Protein AF-A0A3P8HCA9-F1 (afdb_monomer)

Nearest PDB structures (foldseek):
  8r8q-assembly1_B  TM=6.987E-01  e=1.014E-08  Mus musculus
  6nyq-assembly1_C  TM=7.842E-01  e=6.615E-07  Mus musculus
  4c94-assembly5_E  TM=1.584E-01  e=4.156E+00  Fragaria x ananassa
  3ghn-assembly1_A  TM=1.840E-01  e=9.065E+00  Homo sapiens

Radius of gyration: 24.0 Å; Cα contacts (8 Å, |Δi|>4): 449; chains: 1; bounding box: 47×60×81 Å

Sequence (253 aa):
MVTNSNRRNPLLPALSFVPGLSLQIEVALDNLVSQFDQGRFGLQLAILSNESLFNSEDYVLHSLLTIDDEVTPGMFEIQNINLGQAVLYLNESVQPQYKPEPPAFIQIRPICYVSKYARDIKTSRDVKICKHRNITSRDQRVPLRQTVASEYFGTRMHQQFQGIPFRHVWAERFDRQPPVGIRIQNVSFGTPEDRFYKASSYLVWTFSLGFGSPPEERMSTLLIGLIGFSVIQKHIQRNSTMHALQRGSTLGM

InterPro domains:
  IPR029382 Glycosylated lysosomal membrane protein [PF15065] (4-162)
  IPR029382 Glycosylated lysosomal membrane protein [PF15065] (186-228)
  IPR029382 Glycosylated lysosomal membrane protein [PTHR31981] (4-227)

Foldseek 3Di:
DAAQDQAFDPDPVGFTHDHPFKDKDKDKQFLDDDPDQQDWDKDKDKDWDQAFDAQQKDFDKDWDQAPACVSPPPFRIKIKGQGNWIDGPVDPPPDIPDDVKRQKIKIFRQWKFLAPPDDDPVRIFGKDKDPGFHQDDPVNLVVVCVDPVCVVQPVLQVQSVVRGHDPVVCVVPDPDDHHIDITIIMMIIHDPPPCSCVVRVMMMGMMMMGGIHRDDDDHDPVVVVVVVVVVVVVVVVVVVVVVVVVVVVVVPD

Mean predicted aligned error: 9.12 Å

pLDDT: mean 84.11, std 12.49, range [40.31, 96.5]

Solvent-accessible surface area (backbone atoms only — not comparable to full-atom values): 14430 Å² total; per-residue (Å²): 90,72,47,82,49,88,44,56,44,91,54,75,74,34,56,72,46,47,50,78,41,29,41,40,49,76,51,69,50,72,68,74,85,63,99,47,97,73,55,72,61,65,48,77,42,82,46,74,35,88,41,65,48,35,69,45,42,40,63,38,73,47,78,43,80,37,87,38,30,91,68,35,63,95,50,45,53,37,39,35,38,30,37,72,37,60,31,48,77,87,38,97,78,55,74,56,80,84,59,97,55,31,68,21,28,36,42,35,49,55,48,28,25,39,44,96,87,54,79,48,71,90,33,46,35,49,32,49,66,53,91,69,58,39,73,79,48,78,78,56,48,60,64,49,61,75,34,72,64,28,69,74,47,39,68,26,45,57,48,47,74,70,59,57,47,51,65,65,64,44,64,79,73,43,99,62,86,69,29,32,17,60,34,33,40,46,36,37,53,53,61,90,88,61,49,51,49,75,75,51,38,25,37,38,38,53,38,35,36,32,53,34,60,73,81,83,83,72,67,42,68,67,56,55,48,52,53,52,52,52,53,50,52,53,51,50,54,54,52,54,53,51,54,51,54,58,56,60,66,72,74,74,124

Structure (mmCIF, N/CA/C/O backbone):
data_AF-A0A3P8HCA9-F1
#
_entry.id   AF-A0A3P8HCA9-F1
#
loop_
_atom_site.group_PDB
_atom_site.id
_atom_site.type_symbol
_atom_site.label_atom_id
_atom_site.label_alt_id
_atom_site.label_comp_id
_atom_site.label_asym_id
_atom_site.label_entity_id
_atom_site.label_seq_id
_atom_site.pdbx_PDB_ins_code
_atom_site.Cartn_x
_atom_site.Cartn_y
_atom_site.Cartn_z
_atom_site.occupancy
_atom_site.B_iso_or_equiv
_atom_site.auth_seq_id
_atom_site.auth_comp_id
_atom_site.auth_asym_id
_atom_site.auth_atom_id
_atom_site.pdbx_PDB_model_num
ATOM 1 N N . MET A 1 1 ? -12.608 5.898 -4.201 1.00 84.94 1 MET A N 1
ATOM 2 C CA . MET A 1 1 ? -13.156 7.269 -4.267 1.00 84.94 1 MET A CA 1
ATOM 3 C C . MET A 1 1 ? -12.210 8.157 -5.062 1.00 84.94 1 MET A C 1
ATOM 5 O O . MET A 1 1 ? -11.005 8.051 -4.871 1.00 84.94 1 MET A O 1
ATOM 9 N N . VAL A 1 2 ? -12.750 8.999 -5.944 1.00 85.88 2 VAL A N 1
ATOM 10 C CA . VAL A 1 2 ? -12.016 10.020 -6.715 1.00 85.88 2 VAL A CA 1
ATOM 11 C C . VAL A 1 2 ? -12.685 11.369 -6.449 1.00 85.88 2 VAL A C 1
ATOM 13 O O . VAL A 1 2 ? -13.877 11.419 -6.139 1.00 85.88 2 VAL A O 1
ATOM 16 N N . THR A 1 3 ? -11.932 12.460 -6.533 1.00 86.56 3 THR A N 1
ATOM 17 C CA . THR A 1 3 ? -12.467 13.822 -6.424 1.00 86.56 3 THR A CA 1
ATOM 18 C C . THR A 1 3 ? -11.694 14.767 -7.339 1.00 86.56 3 THR A C 1
ATOM 20 O O . THR A 1 3 ? -10.521 14.536 -7.628 1.00 86.56 3 THR A O 1
ATOM 23 N N . ASN A 1 4 ? -12.345 15.857 -7.741 1.00 85.56 4 ASN A N 1
ATOM 24 C CA . ASN A 1 4 ? -11.745 16.945 -8.522 1.00 85.56 4 ASN A CA 1
ATOM 25 C C . ASN A 1 4 ? -11.454 18.186 -7.664 1.00 85.56 4 ASN A C 1
ATOM 27 O O . ASN A 1 4 ? -11.194 19.262 -8.191 1.00 85.56 4 ASN A O 1
ATOM 31 N N . SER A 1 5 ? -11.512 18.056 -6.339 1.00 83.88 5 SER A N 1
ATOM 32 C CA . SER A 1 5 ? -11.260 19.143 -5.393 1.00 83.88 5 SER A CA 1
ATOM 33 C C . SER A 1 5 ? -10.186 18.773 -4.381 1.00 83.88 5 SER A C 1
ATOM 35 O O . SER A 1 5 ? -10.072 17.613 -3.980 1.00 83.88 5 SER A O 1
ATOM 37 N N . ASN A 1 6 ? -9.411 19.776 -3.962 1.00 82.38 6 ASN A N 1
ATOM 38 C CA . ASN A 1 6 ? -8.435 19.654 -2.883 1.00 82.38 6 ASN A CA 1
ATOM 39 C C . ASN A 1 6 ? -9.189 19.504 -1.560 1.00 82.38 6 ASN A C 1
ATOM 41 O O . ASN A 1 6 ? -9.519 20.486 -0.899 1.00 82.38 6 ASN A O 1
ATOM 45 N N . ARG A 1 7 ? -9.523 18.264 -1.211 1.00 86.31 7 ARG A N 1
ATOM 46 C CA . ARG A 1 7 ? -10.189 17.919 0.043 1.00 86.31 7 ARG A CA 1
ATOM 47 C C . ARG A 1 7 ? -9.625 16.626 0.608 1.00 86.31 7 ARG A C 1
ATOM 49 O O . ARG A 1 7 ? -8.963 15.862 -0.093 1.00 86.31 7 ARG A O 1
ATOM 56 N N . ARG A 1 8 ? -9.942 16.361 1.870 1.00 87.31 8 ARG A N 1
ATOM 57 C CA . ARG A 1 8 ? -9.710 15.064 2.507 1.00 87.31 8 ARG A CA 1
ATOM 58 C C . ARG A 1 8 ? -10.894 14.138 2.281 1.00 87.31 8 ARG A C 1
ATOM 60 O O . ARG A 1 8 ? -12.012 14.584 2.011 1.00 87.31 8 ARG A O 1
ATOM 67 N N . ASN A 1 9 ? -10.646 12.842 2.402 1.00 88.88 9 ASN A N 1
ATOM 68 C CA . ASN A 1 9 ? -11.721 11.878 2.557 1.00 88.88 9 ASN A CA 1
ATOM 69 C C . ASN A 1 9 ? -12.509 12.205 3.838 1.00 88.88 9 ASN A C 1
ATOM 71 O O . ASN A 1 9 ? -11.888 12.360 4.889 1.00 88.88 9 ASN A O 1
ATOM 75 N N . PRO A 1 10 ? -13.845 12.351 3.772 1.00 88.44 10 PRO A N 1
ATOM 76 C CA . PRO A 1 10 ? -14.652 12.591 4.967 1.00 88.44 10 PRO A CA 1
ATOM 77 C C . PRO A 1 10 ? -14.630 11.407 5.946 1.00 88.44 10 PRO A C 1
ATOM 79 O O . PRO A 1 10 ? -14.944 11.585 7.118 1.00 88.44 10 PRO A O 1
ATOM 82 N N . LEU A 1 11 ? -14.269 10.206 5.486 1.00 89.00 11 LEU A N 1
ATOM 83 C CA . LEU A 1 11 ? -14.090 9.035 6.335 1.00 89.00 11 LEU A CA 1
ATOM 84 C C . LEU A 1 11 ? -12.639 8.926 6.796 1.00 89.00 11 LEU A C 1
ATOM 86 O O . LEU A 1 11 ? -11.701 9.105 6.013 1.00 89.00 11 LEU A O 1
ATOM 90 N N . LEU A 1 12 ? -12.455 8.545 8.060 1.00 90.19 12 LEU A N 1
ATOM 91 C CA . LEU A 1 12 ? -11.141 8.183 8.571 1.00 90.19 12 LEU A CA 1
ATOM 92 C C . LEU A 1 12 ? -10.525 7.037 7.735 1.00 90.19 12 LEU A C 1
ATOM 94 O O . LEU A 1 12 ? -11.253 6.128 7.326 1.00 90.19 12 LEU A O 1
ATOM 98 N N . PRO A 1 13 ? -9.208 7.061 7.466 1.00 90.62 13 PRO A N 1
ATOM 99 C CA . PRO A 1 13 ? -8.205 7.912 8.102 1.00 90.62 13 PRO A CA 1
ATOM 100 C C . PRO A 1 13 ? -7.997 9.258 7.388 1.00 90.62 13 PRO A C 1
ATOM 102 O O . PRO A 1 13 ? -6.901 9.793 7.423 1.00 90.62 13 PRO A O 1
ATOM 105 N N . ALA A 1 14 ? -8.998 9.801 6.686 1.00 89.12 14 ALA A N 1
ATOM 106 C CA . ALA A 1 14 ? -9.008 11.167 6.152 1.00 89.12 14 ALA A CA 1
ATOM 107 C C . ALA A 1 14 ? -7.806 11.521 5.254 1.00 89.12 14 ALA A C 1
ATOM 109 O O . ALA A 1 14 ? -7.247 12.624 5.312 1.00 89.12 14 ALA A O 1
ATOM 110 N N . LEU A 1 15 ? -7.385 10.565 4.416 1.00 89.50 15 LEU A N 1
ATOM 111 C CA . LEU A 1 15 ? -6.324 10.781 3.428 1.00 89.50 15 LEU A CA 1
ATOM 112 C C . LEU A 1 15 ? -6.702 11.932 2.490 1.00 89.50 15 LEU A C 1
ATOM 114 O O . LEU A 1 15 ? -7.859 12.053 2.065 1.00 89.50 15 LEU A O 1
ATOM 118 N N . SER A 1 16 ? -5.721 12.768 2.164 1.00 89.81 16 SER A N 1
ATOM 119 C CA . SER A 1 16 ? -5.887 13.853 1.200 1.00 89.81 16 SER A CA 1
ATOM 120 C C . SER A 1 16 ? -6.023 13.304 -0.219 1.00 89.81 16 SER A C 1
ATOM 122 O O . SER A 1 16 ? -5.407 12.300 -0.583 1.00 89.81 16 SER A O 1
ATOM 124 N N . PHE A 1 17 ? -6.843 13.955 -1.038 1.00 89.56 17 PHE A N 1
ATOM 125 C CA . PHE A 1 17 ? -6.882 13.682 -2.469 1.00 89.56 17 PHE A CA 1
ATOM 126 C C . PHE A 1 17 ? -5.972 14.647 -3.227 1.00 89.56 17 PHE A C 1
ATOM 128 O O . PHE A 1 17 ? -5.977 15.846 -2.962 1.00 89.56 17 PHE A O 1
ATOM 135 N N . VAL A 1 18 ? -5.278 14.125 -4.235 1.00 91.00 18 VAL A N 1
ATOM 136 C CA . VAL A 1 18 ? -4.768 14.903 -5.367 1.00 91.00 18 VAL A CA 1
ATOM 137 C C . VAL A 1 18 ? -5.879 14.964 -6.430 1.00 91.00 18 VAL A C 1
ATOM 139 O O . VAL A 1 18 ? -6.261 13.906 -6.952 1.00 91.00 18 VAL A O 1
ATOM 142 N N . PRO A 1 19 ? -6.445 16.147 -6.731 1.00 89.62 19 PRO A N 1
ATOM 143 C CA . PRO A 1 19 ? -7.579 16.297 -7.640 1.00 89.62 19 PRO A CA 1
ATOM 144 C C . PRO A 1 19 ? -7.322 15.690 -9.013 1.00 89.62 19 PRO A C 1
ATOM 146 O O . PRO A 1 19 ? -6.319 16.002 -9.646 1.00 89.62 19 PRO A O 1
ATOM 149 N N . GLY A 1 20 ? -8.219 14.818 -9.473 1.00 89.19 20 GLY A N 1
ATOM 150 C CA . GLY A 1 20 ? -8.131 14.182 -10.793 1.00 89.19 20 GLY A CA 1
ATOM 151 C C . GLY A 1 20 ? -6.955 13.214 -10.994 1.00 89.19 20 GLY A C 1
ATOM 152 O O . GLY A 1 20 ? -6.927 12.512 -11.999 1.00 89.19 20 GLY A O 1
ATOM 153 N N . LEU A 1 21 ? -6.011 13.138 -10.050 1.00 91.75 21 LEU A N 1
ATOM 154 C CA . LEU A 1 21 ? -4.776 12.356 -10.175 1.00 91.75 21 LEU A CA 1
ATOM 155 C C . LEU A 1 21 ? -4.640 11.255 -9.125 1.00 91.75 21 LEU A C 1
ATOM 157 O O . LEU A 1 21 ? -3.731 10.438 -9.235 1.00 91.75 21 LEU A O 1
ATOM 161 N N . SER A 1 22 ? -5.517 11.218 -8.120 1.00 93.56 22 SER A N 1
ATOM 162 C CA . SER A 1 22 ? -5.507 10.186 -7.082 1.00 93.56 22 SER A CA 1
ATOM 163 C C . SER A 1 22 ? -6.824 9.425 -6.987 1.00 93.56 22 SER A C 1
ATOM 165 O O . SER A 1 22 ? -7.919 9.964 -7.170 1.00 93.56 22 SER A O 1
ATOM 167 N N . LEU A 1 23 ? -6.691 8.153 -6.642 1.00 94.25 23 LEU A N 1
ATOM 168 C CA . LEU A 1 23 ? -7.751 7.224 -6.319 1.00 94.25 23 LEU A CA 1
ATOM 169 C C . LEU A 1 23 ? -7.494 6.689 -4.912 1.00 94.25 23 LEU A C 1
ATOM 171 O O . LEU A 1 23 ? -6.440 6.133 -4.627 1.00 94.25 23 LEU A O 1
ATOM 175 N N . GLN A 1 24 ? -8.490 6.795 -4.042 1.00 95.00 24 GLN A N 1
ATOM 176 C CA . GLN A 1 24 ? -8.463 6.104 -2.755 1.00 95.00 24 GLN A CA 1
ATOM 177 C C . GLN A 1 24 ? -9.221 4.786 -2.843 1.00 95.00 24 GLN A C 1
ATOM 179 O O . GLN A 1 24 ? -10.350 4.752 -3.344 1.00 95.00 24 GLN A O 1
ATOM 184 N N . ILE A 1 25 ? -8.612 3.716 -2.347 1.00 95.81 25 ILE A N 1
ATOM 185 C CA . ILE A 1 25 ? -9.170 2.367 -2.320 1.00 95.81 25 ILE A CA 1
ATOM 186 C C . ILE A 1 25 ? -9.417 1.979 -0.869 1.00 95.81 25 ILE A C 1
ATOM 188 O O . ILE A 1 25 ? -8.535 2.126 -0.025 1.00 95.81 25 ILE A O 1
ATOM 192 N N . GLU A 1 26 ? -10.614 1.462 -0.602 1.00 95.31 26 GLU A N 1
ATOM 193 C CA . GLU A 1 26 ? -10.955 0.838 0.672 1.00 95.31 26 GLU A CA 1
ATOM 194 C C . GLU A 1 26 ? -11.069 -0.667 0.466 1.00 95.31 26 GLU A C 1
ATOM 196 O O . GLU A 1 26 ? -11.792 -1.128 -0.418 1.00 95.31 26 GLU A O 1
ATOM 201 N N . VAL A 1 27 ? -10.348 -1.429 1.281 1.00 96.19 27 VAL A N 1
ATOM 202 C CA . VAL A 1 27 ? -10.432 -2.885 1.313 1.00 96.19 27 VAL A CA 1
ATOM 203 C C . VAL A 1 27 ? -11.108 -3.278 2.613 1.00 96.19 27 VAL A C 1
ATOM 205 O O . VAL A 1 27 ? -10.573 -3.023 3.693 1.00 96.19 27 VAL A O 1
ATOM 208 N N . ALA A 1 28 ? -12.285 -3.888 2.498 1.00 95.94 28 ALA A N 1
ATOM 209 C CA . ALA A 1 28 ? -13.034 -4.409 3.628 1.00 95.94 28 ALA A CA 1
ATOM 210 C C . ALA A 1 28 ? -12.950 -5.939 3.662 1.00 95.94 28 ALA A C 1
ATOM 212 O O . ALA A 1 28 ? -13.221 -6.605 2.664 1.00 95.94 28 ALA A O 1
ATOM 213 N N . LEU A 1 29 ? -12.585 -6.488 4.817 1.00 95.44 29 LEU A N 1
ATOM 214 C CA . LEU A 1 29 ? -12.698 -7.910 5.114 1.00 95.44 29 LEU A CA 1
ATOM 215 C C . LEU A 1 29 ? -13.930 -8.096 5.990 1.00 95.44 29 LEU A C 1
ATOM 217 O O . LEU A 1 29 ? -13.921 -7.711 7.158 1.00 95.44 29 LEU A O 1
ATOM 221 N N . ASP A 1 30 ? -14.975 -8.690 5.431 1.00 95.75 30 ASP A N 1
ATOM 222 C CA . ASP A 1 30 ? -16.265 -8.853 6.093 1.00 95.75 30 ASP A CA 1
ATOM 223 C C . ASP A 1 30 ? -16.588 -10.338 6.276 1.00 95.75 30 ASP A C 1
ATOM 225 O O . ASP A 1 30 ? -16.665 -11.081 5.300 1.00 95.75 30 ASP A O 1
ATOM 229 N N . ASN A 1 31 ? -16.756 -10.759 7.530 1.00 94.50 31 ASN A N 1
ATOM 230 C CA . ASN A 1 31 ? -17.097 -12.123 7.930 1.00 94.50 31 ASN A CA 1
ATOM 231 C C . ASN A 1 31 ? -16.157 -13.204 7.369 1.00 94.50 31 ASN A C 1
ATOM 233 O O . ASN A 1 31 ? -16.589 -14.315 7.055 1.00 94.50 31 ASN A O 1
ATOM 237 N N . LEU A 1 32 ? -14.857 -12.909 7.260 1.00 92.69 32 LEU A N 1
ATOM 238 C CA . LEU A 1 32 ? -13.880 -13.938 6.921 1.00 92.69 32 LEU A CA 1
ATOM 239 C C . LEU A 1 32 ? -13.666 -14.880 8.105 1.00 92.69 32 LEU A C 1
ATOM 241 O O . LEU A 1 32 ? -13.411 -14.456 9.231 1.00 92.69 32 LEU A O 1
ATOM 245 N N . VAL A 1 33 ? -13.722 -16.181 7.838 1.00 89.56 33 VAL A N 1
ATOM 246 C CA . VAL A 1 33 ? -13.518 -17.210 8.859 1.00 89.56 33 VAL A CA 1
ATOM 247 C C . VAL A 1 33 ? -12.050 -17.619 8.888 1.00 89.56 33 VAL A C 1
ATOM 249 O O . VAL A 1 33 ? -11.437 -17.879 7.855 1.00 89.56 33 VAL A O 1
ATOM 252 N N . SER A 1 34 ? -11.487 -17.690 10.091 1.00 86.62 34 SER A N 1
ATOM 253 C CA . SER A 1 34 ? -10.155 -18.232 10.345 1.00 86.62 34 SER A CA 1
ATOM 254 C C . SER A 1 34 ? -10.279 -19.534 11.129 1.00 86.62 34 SER A C 1
ATOM 256 O O . SER A 1 34 ? -11.023 -19.603 12.102 1.00 86.62 34 SER A O 1
ATOM 258 N N . GLN A 1 35 ? -9.493 -20.541 10.749 1.00 88.69 35 GLN A N 1
ATOM 259 C CA . GLN A 1 35 ? -9.353 -21.795 11.500 1.00 88.69 35 GLN A CA 1
ATOM 260 C C . GLN A 1 35 ? -8.552 -21.641 12.808 1.00 88.69 35 GLN A C 1
ATOM 262 O O . GLN A 1 35 ? -8.497 -22.560 13.616 1.00 88.69 35 GLN A O 1
ATOM 267 N N . PHE A 1 36 ? -7.907 -20.489 13.010 1.00 85.38 36 PHE A N 1
ATOM 268 C CA . PHE A 1 36 ? -7.106 -20.188 14.195 1.00 85.38 36 PHE A CA 1
ATOM 269 C C . PHE A 1 36 ? -7.858 -19.282 15.168 1.00 85.38 36 PHE A C 1
ATOM 271 O O . PHE A 1 36 ? -8.396 -18.245 14.766 1.00 85.38 36 PHE A O 1
ATOM 278 N N . ASP A 1 37 ? -7.782 -19.605 16.460 1.00 80.44 37 ASP A N 1
ATOM 279 C CA . ASP A 1 37 ? -8.481 -18.884 17.528 1.00 80.44 37 ASP A CA 1
ATOM 280 C C . ASP A 1 37 ? -8.046 -17.433 17.729 1.00 80.44 37 ASP A C 1
ATOM 282 O O . ASP A 1 37 ? -8.839 -16.619 18.202 1.00 80.44 37 ASP A O 1
ATOM 286 N N . GLN A 1 38 ? -6.804 -17.111 17.380 1.00 82.06 38 GLN A N 1
ATOM 287 C CA . GLN A 1 38 ? -6.251 -15.753 17.351 1.00 82.06 38 GLN A CA 1
ATOM 288 C C . GLN A 1 38 ? -5.737 -15.420 15.943 1.00 82.06 38 GLN A C 1
ATOM 290 O O . GLN A 1 38 ? -4.750 -14.704 15.773 1.00 82.06 38 GLN A O 1
ATOM 295 N N . GLY A 1 39 ? -6.385 -15.996 14.924 1.00 82.31 39 GLY A N 1
ATOM 296 C CA . GLY A 1 39 ? -6.035 -15.763 13.532 1.00 82.31 39 GLY A CA 1
ATOM 297 C C . GLY A 1 39 ? -6.182 -14.297 13.149 1.00 82.31 39 GLY A C 1
ATOM 298 O O . GLY A 1 39 ? -7.120 -13.614 13.563 1.00 82.31 39 GLY A O 1
ATOM 299 N N . ARG A 1 40 ? -5.236 -13.827 12.340 1.00 86.62 40 ARG A N 1
ATOM 300 C CA . ARG A 1 40 ? -5.237 -12.491 11.748 1.00 86.62 40 ARG A CA 1
ATOM 301 C C . ARG A 1 40 ? -5.166 -12.620 10.244 1.00 86.62 40 ARG A C 1
ATOM 303 O O . ARG A 1 40 ? -4.611 -13.585 9.718 1.00 86.62 40 ARG A O 1
ATOM 310 N N . PHE A 1 41 ? -5.696 -11.612 9.575 1.00 92.12 41 PHE A N 1
ATOM 311 C CA . PHE A 1 41 ? -5.644 -11.519 8.130 1.00 92.12 41 PHE A CA 1
ATOM 312 C C . PHE A 1 41 ? -4.506 -10.599 7.696 1.00 92.12 41 PHE A C 1
ATOM 314 O O . PHE A 1 41 ? -4.080 -9.690 8.414 1.00 92.12 41 PHE A O 1
ATOM 321 N N . GLY A 1 42 ? -4.019 -10.856 6.493 1.00 93.31 42 GLY A N 1
ATOM 322 C CA . GLY A 1 42 ? -3.077 -10.005 5.794 1.00 93.31 42 GLY A CA 1
ATOM 323 C C . GLY A 1 42 ? -3.398 -10.001 4.309 1.00 93.31 42 GLY A C 1
ATOM 324 O O . GLY A 1 42 ? -4.131 -10.861 3.820 1.00 93.31 42 GLY A O 1
ATOM 325 N N . LEU A 1 43 ? -2.850 -9.023 3.602 1.00 95.31 43 LEU A N 1
ATOM 326 C CA . LEU A 1 43 ? -2.959 -8.902 2.156 1.00 95.31 43 LEU A CA 1
ATOM 327 C C . LEU A 1 43 ? -1.574 -8.965 1.530 1.00 95.31 43 LEU A C 1
ATOM 329 O O . LEU A 1 43 ? -0.607 -8.411 2.055 1.00 95.31 43 LEU A O 1
ATOM 333 N N . GLN A 1 44 ? -1.509 -9.604 0.368 1.00 95.44 44 GLN A N 1
ATOM 334 C CA . GLN A 1 44 ? -0.401 -9.446 -0.560 1.00 95.44 44 GLN A CA 1
ATOM 335 C C . GLN A 1 44 ? -0.888 -8.605 -1.732 1.00 95.44 44 GLN A C 1
ATOM 337 O O . GLN A 1 44 ? -1.823 -8.991 -2.431 1.00 95.44 44 GLN A O 1
ATOM 342 N N . LEU A 1 45 ? -0.257 -7.456 -1.942 1.00 94.75 45 LEU A N 1
ATOM 343 C CA . LEU A 1 45 ? -0.558 -6.556 -3.046 1.00 94.75 45 LEU A CA 1
ATOM 344 C C . LEU A 1 45 ? 0.576 -6.621 -4.061 1.00 94.75 45 LEU A C 1
ATOM 346 O O . LEU A 1 45 ? 1.730 -6.359 -3.725 1.00 94.75 45 LEU A O 1
ATOM 350 N N . ALA A 1 46 ? 0.257 -6.941 -5.312 1.00 94.69 46 ALA A N 1
ATOM 351 C CA . ALA A 1 46 ? 1.191 -6.734 -6.406 1.00 94.69 46 ALA A CA 1
ATOM 352 C C . ALA A 1 46 ? 1.154 -5.258 -6.808 1.00 94.69 46 ALA A C 1
ATOM 354 O O . ALA A 1 46 ? 0.139 -4.762 -7.289 1.00 94.69 46 ALA A O 1
ATOM 355 N N . ILE A 1 47 ? 2.263 -4.562 -6.589 1.00 94.31 47 ILE A N 1
ATOM 356 C CA . ILE A 1 47 ? 2.472 -3.179 -7.003 1.00 94.31 47 ILE A CA 1
ATOM 357 C C . ILE A 1 47 ? 3.192 -3.206 -8.342 1.00 94.31 47 ILE A C 1
ATOM 359 O O . ILE A 1 47 ? 4.232 -3.859 -8.471 1.00 94.31 47 ILE A O 1
ATOM 363 N N . LEU A 1 48 ? 2.638 -2.493 -9.320 1.00 92.62 48 LEU A N 1
ATOM 364 C CA . LEU A 1 48 ? 3.182 -2.397 -10.666 1.00 92.62 48 LEU A CA 1
ATOM 365 C C . LEU A 1 48 ? 3.460 -0.939 -11.023 1.00 92.62 48 LEU A C 1
ATOM 367 O O . LEU A 1 48 ? 2.699 -0.044 -10.662 1.00 92.62 48 LEU A O 1
ATOM 371 N N . SER A 1 49 ? 4.533 -0.705 -11.771 1.00 91.00 49 SER A N 1
ATOM 372 C CA . SER A 1 49 ? 4.858 0.603 -12.336 1.00 91.00 49 SER A CA 1
ATOM 373 C C . SER A 1 49 ? 5.446 0.437 -13.724 1.00 91.00 49 SER A C 1
ATOM 375 O O . SER A 1 49 ? 6.229 -0.478 -13.953 1.00 91.00 49 SER A O 1
ATOM 377 N N . ASN A 1 50 ? 5.122 1.357 -14.634 1.00 89.94 50 ASN A N 1
ATOM 378 C CA . ASN A 1 50 ? 5.723 1.385 -15.966 1.00 89.94 50 ASN A CA 1
ATOM 379 C C . ASN A 1 50 ? 7.257 1.542 -15.918 1.00 89.94 50 ASN A C 1
ATOM 381 O O . ASN A 1 50 ? 7.962 1.081 -16.819 1.00 89.94 50 ASN A O 1
ATOM 385 N N . GLU A 1 51 ? 7.771 2.166 -14.859 1.00 88.38 51 GLU A N 1
ATOM 386 C CA . GLU A 1 51 ? 9.200 2.269 -14.583 1.00 88.38 51 GLU A CA 1
ATOM 387 C C . GLU A 1 51 ? 9.788 0.903 -14.230 1.00 88.38 51 GLU A C 1
ATOM 389 O O . GLU A 1 51 ? 9.170 0.081 -13.553 1.00 88.38 51 GLU A O 1
ATOM 394 N N . SER A 1 52 ? 10.997 0.646 -14.718 1.00 89.81 52 SER A N 1
ATOM 395 C CA . SER A 1 52 ? 11.602 -0.685 -14.621 1.00 89.81 52 SER A CA 1
ATOM 396 C C . SER A 1 52 ? 12.240 -0.919 -13.261 1.00 89.81 52 SER A C 1
ATOM 398 O O . SER A 1 52 ? 12.952 -0.041 -12.772 1.00 89.81 52 SER A O 1
ATOM 400 N N . LEU A 1 53 ? 12.049 -2.116 -12.700 1.00 90.38 53 LEU A N 1
ATOM 401 C CA . LEU A 1 53 ? 12.754 -2.582 -11.503 1.00 90.38 53 LEU A CA 1
ATOM 402 C C . LEU A 1 53 ? 13.372 -3.960 -11.725 1.00 90.38 53 LEU A C 1
ATOM 404 O O . LEU A 1 53 ? 12.656 -4.910 -12.035 1.00 90.38 53 LEU A O 1
ATOM 408 N N . PHE A 1 54 ? 14.661 -4.093 -11.437 1.00 91.00 54 PHE A N 1
ATOM 409 C CA . PHE A 1 54 ? 15.400 -5.363 -11.459 1.00 91.00 54 PHE A CA 1
ATOM 410 C C . PHE A 1 54 ? 15.421 -6.017 -10.085 1.00 91.00 54 PHE A C 1
ATOM 412 O O . PHE A 1 54 ? 15.191 -5.335 -9.098 1.00 91.00 54 PHE A O 1
ATOM 419 N N . ASN A 1 55 ? 15.673 -7.322 -9.972 1.00 90.06 55 ASN A N 1
ATOM 420 C CA . ASN A 1 55 ? 15.534 -8.041 -8.695 1.00 90.06 55 ASN A CA 1
ATOM 421 C C . ASN A 1 55 ? 16.388 -7.473 -7.545 1.00 90.06 55 ASN A C 1
ATOM 423 O O . ASN A 1 55 ? 16.018 -7.646 -6.391 1.00 90.06 55 ASN A O 1
ATOM 427 N N . SER A 1 56 ? 17.495 -6.785 -7.830 1.00 88.50 56 SER A N 1
ATOM 428 C CA . SER A 1 56 ? 18.315 -6.110 -6.818 1.00 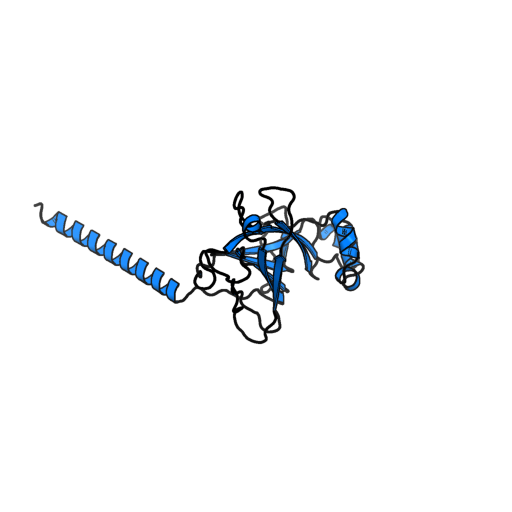88.50 56 SER A CA 1
ATOM 429 C C . SER A 1 56 ? 17.764 -4.755 -6.359 1.00 88.50 56 SER A C 1
ATOM 431 O O . SER A 1 56 ? 18.392 -4.118 -5.519 1.00 88.50 56 SER A O 1
ATOM 433 N N . GLU A 1 57 ? 16.651 -4.289 -6.918 1.00 89.75 57 GLU A N 1
ATOM 434 C CA . GLU A 1 57 ? 16.068 -2.969 -6.669 1.00 89.75 57 GLU A CA 1
ATOM 435 C C . GLU A 1 57 ? 14.732 -3.065 -5.906 1.00 89.75 57 GLU A C 1
ATOM 437 O O . GLU A 1 57 ? 14.055 -4.087 -5.934 1.00 89.75 57 GLU A O 1
ATOM 442 N N . ASP A 1 58 ? 14.282 -1.995 -5.270 1.00 90.75 58 ASP A N 1
ATOM 443 C CA . ASP A 1 58 ? 12.929 -1.867 -4.728 1.00 90.75 58 ASP A CA 1
ATOM 444 C C . ASP A 1 58 ? 12.424 -0.432 -4.914 1.00 90.75 58 ASP A C 1
ATOM 446 O O . ASP A 1 58 ? 13.213 0.470 -5.194 1.00 90.75 58 ASP A O 1
ATOM 450 N N . TYR A 1 59 ? 11.117 -0.201 -4.782 1.00 90.94 59 TYR A N 1
ATOM 451 C CA . TYR A 1 59 ? 10.592 1.167 -4.787 1.00 90.94 59 TYR A CA 1
ATOM 452 C C . TYR A 1 59 ? 11.093 1.948 -3.567 1.00 90.94 59 TYR A C 1
ATOM 454 O O . TYR A 1 59 ? 11.352 1.391 -2.501 1.00 90.94 59 TYR A O 1
ATOM 462 N N . VAL A 1 60 ? 11.180 3.266 -3.670 1.00 87.88 60 VAL A N 1
ATOM 463 C CA . VAL A 1 60 ? 11.515 4.086 -2.503 1.00 87.88 60 VAL A CA 1
ATOM 464 C C . VAL A 1 60 ? 10.329 4.111 -1.533 1.00 87.88 60 VAL A C 1
ATOM 466 O O . VAL A 1 60 ? 9.199 4.386 -1.934 1.00 87.88 60 VAL A O 1
ATOM 469 N N . LEU A 1 61 ? 10.579 3.797 -0.260 1.00 88.62 61 LEU A N 1
ATOM 470 C CA . LEU A 1 61 ? 9.620 3.951 0.835 1.00 88.62 61 LEU A CA 1
ATOM 471 C C . LEU A 1 61 ? 10.051 5.140 1.699 1.00 88.62 61 LEU A C 1
ATOM 473 O O . LEU A 1 61 ? 11.126 5.112 2.294 1.00 88.62 61 LEU A O 1
ATOM 477 N N . HIS A 1 62 ? 9.204 6.159 1.788 1.00 86.50 62 HIS A N 1
ATOM 478 C CA . HIS A 1 62 ? 9.367 7.281 2.706 1.00 86.50 62 HIS A CA 1
ATOM 479 C C . HIS A 1 62 ? 8.347 7.166 3.838 1.00 86.50 62 HIS A C 1
ATOM 481 O O . HIS A 1 62 ? 7.145 7.281 3.602 1.00 86.50 62 HIS A O 1
ATOM 487 N N . SER A 1 63 ? 8.833 6.975 5.063 1.00 83.56 63 SER A N 1
ATOM 488 C CA . SER A 1 63 ? 8.039 7.158 6.280 1.00 83.56 63 SER A CA 1
ATOM 489 C C . SER A 1 63 ? 8.157 8.610 6.723 1.00 83.56 63 SER A C 1
ATOM 491 O O . SER A 1 63 ? 9.240 9.075 7.077 1.00 83.56 63 SER A O 1
ATOM 493 N N . LEU A 1 64 ? 7.045 9.330 6.684 1.00 79.12 64 LEU A N 1
ATOM 494 C CA . LEU A 1 64 ? 6.932 10.689 7.186 1.00 79.12 64 LEU A CA 1
ATOM 495 C C . LEU A 1 64 ? 6.270 10.636 8.559 1.00 79.12 64 LEU A C 1
ATOM 497 O O . LEU A 1 64 ? 5.125 10.197 8.686 1.00 79.12 64 LEU A O 1
ATOM 501 N N . LEU A 1 65 ? 6.989 11.100 9.579 1.00 70.75 65 LEU A N 1
ATOM 502 C CA . LEU A 1 65 ? 6.385 11.397 10.870 1.00 70.75 65 LEU A CA 1
ATOM 503 C C . LEU A 1 65 ? 5.576 12.684 10.723 1.00 70.75 65 LEU A C 1
ATOM 505 O O . LEU A 1 65 ? 6.121 13.752 10.453 1.00 70.75 65 LEU A O 1
ATOM 509 N N . THR A 1 66 ? 4.269 12.563 10.884 1.00 66.00 66 THR A N 1
ATOM 510 C CA . THR A 1 66 ? 3.332 13.676 10.945 1.00 66.00 66 THR A CA 1
ATOM 511 C C . THR A 1 66 ? 2.951 13.857 12.396 1.00 66.00 66 THR A C 1
ATOM 513 O O . THR A 1 66 ? 2.430 12.936 13.008 1.00 66.00 66 THR A O 1
ATOM 516 N N . ILE A 1 67 ? 3.183 15.041 12.954 1.00 58.69 67 ILE A N 1
ATOM 517 C CA . ILE A 1 67 ? 2.725 15.336 14.315 1.00 58.69 67 ILE A CA 1
ATOM 518 C C . ILE A 1 67 ? 1.231 15.731 14.299 1.00 58.69 67 ILE A C 1
ATOM 520 O O . ILE A 1 67 ? 0.626 15.845 15.353 1.00 58.69 67 ILE A O 1
ATOM 524 N N . ASP A 1 68 ? 0.614 15.899 13.121 1.00 61.59 68 ASP A N 1
ATOM 525 C CA . ASP A 1 68 ? -0.824 16.145 12.975 1.00 61.59 68 ASP A CA 1
ATOM 526 C C . ASP A 1 68 ? -1.645 14.868 13.235 1.00 61.59 68 ASP A C 1
ATOM 528 O O . ASP A 1 68 ? -1.792 14.021 12.350 1.00 61.59 68 ASP A O 1
ATOM 532 N N . ASP A 1 69 ? -2.166 14.727 14.458 1.00 60.91 69 ASP A N 1
ATOM 533 C CA . ASP A 1 69 ? -3.109 13.677 14.862 1.00 60.91 69 ASP A CA 1
ATOM 534 C C . ASP A 1 69 ? -4.567 14.144 14.895 1.00 60.91 69 ASP A C 1
ATOM 536 O O . ASP A 1 69 ? -5.460 13.335 15.151 1.00 60.91 69 ASP A O 1
ATOM 540 N N . GLU A 1 70 ? -4.837 15.412 14.570 1.00 63.38 70 GLU A N 1
ATOM 541 C CA . GLU A 1 70 ? -6.184 15.990 14.596 1.00 63.38 70 GLU A CA 1
ATOM 542 C C . GLU A 1 70 ? -7.130 15.212 13.670 1.00 63.38 70 GLU A C 1
ATOM 544 O O . GLU A 1 70 ? -8.293 14.962 13.990 1.00 63.38 70 GLU A O 1
ATOM 549 N N . VAL A 1 71 ? -6.597 14.767 12.528 1.00 66.12 71 VAL A N 1
ATOM 550 C CA . VAL A 1 71 ? -7.345 14.051 11.488 1.00 66.12 71 VAL A CA 1
ATOM 551 C C . VAL A 1 71 ? -7.285 12.527 11.614 1.00 66.12 71 VAL A C 1
ATOM 553 O O . VAL A 1 71 ? -8.050 11.831 10.950 1.00 66.12 71 VAL A O 1
ATOM 556 N N . THR A 1 72 ? -6.373 11.965 12.411 1.00 64.69 72 THR A N 1
ATOM 557 C CA . THR A 1 72 ? -6.294 10.519 12.696 1.00 64.69 72 THR A CA 1
ATOM 558 C C . THR A 1 72 ? -5.629 10.316 14.059 1.00 64.69 72 THR A C 1
ATOM 560 O O . THR A 1 72 ? -4.416 10.099 14.130 1.00 64.69 72 THR A O 1
ATOM 563 N N . PRO A 1 73 ? -6.403 10.379 15.154 1.00 64.56 73 PRO A N 1
ATOM 564 C CA . PRO A 1 73 ? -5.794 10.437 16.471 1.00 64.56 73 PRO A CA 1
ATOM 565 C C . PRO A 1 73 ? -5.059 9.142 16.821 1.00 64.56 73 PRO A C 1
ATOM 567 O O . PRO A 1 73 ? -5.555 8.040 16.567 1.00 64.56 73 PRO A O 1
ATOM 570 N N . GLY A 1 74 ? -3.869 9.286 17.407 1.00 64.88 74 GLY A N 1
ATOM 571 C CA . GLY A 1 74 ? -2.992 8.170 17.767 1.00 64.88 74 GLY A CA 1
ATOM 572 C C . GLY A 1 74 ? -2.155 7.59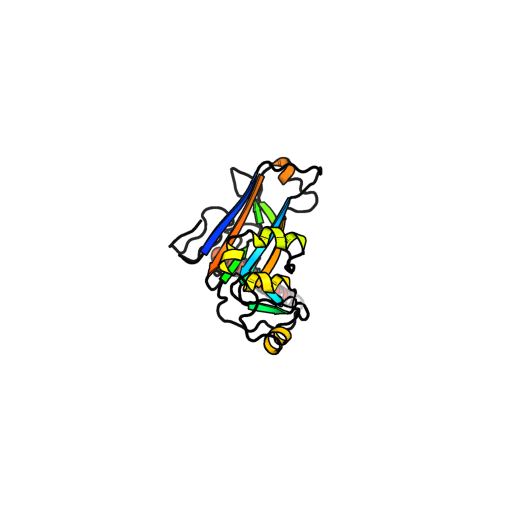9 16.616 1.00 64.88 74 GLY A C 1
ATOM 573 O O . GLY A 1 74 ? -1.406 6.654 16.851 1.00 64.88 74 GLY A O 1
ATOM 574 N N . MET A 1 75 ? -2.240 8.158 15.400 1.00 74.50 75 MET A N 1
ATOM 575 C CA . MET A 1 75 ? -1.435 7.737 14.248 1.00 74.50 75 MET A CA 1
ATOM 576 C C . MET A 1 75 ? -0.621 8.903 13.681 1.00 74.50 75 MET A C 1
ATOM 578 O O . MET A 1 75 ? -1.140 9.748 12.958 1.00 74.50 75 MET A O 1
ATOM 582 N N . PHE A 1 76 ? 0.678 8.901 13.976 1.00 72.19 76 PHE A N 1
ATOM 583 C CA . PHE A 1 76 ? 1.619 9.972 13.629 1.00 72.19 76 PHE A CA 1
ATOM 584 C C . PHE A 1 76 ? 2.543 9.610 12.456 1.00 72.19 76 PHE A C 1
ATOM 586 O O . PHE A 1 76 ? 3.600 10.210 12.276 1.00 72.19 76 PHE A O 1
ATOM 593 N N . GLU A 1 77 ? 2.187 8.603 11.658 1.00 83.44 77 GLU A N 1
ATOM 594 C CA . GLU A 1 77 ? 3.006 8.149 10.534 1.00 83.44 77 GLU A CA 1
ATOM 595 C C . GLU A 1 77 ? 2.189 8.073 9.244 1.00 83.44 77 GLU A C 1
ATOM 597 O O . GLU A 1 77 ? 1.056 7.586 9.213 1.00 83.44 77 GLU A O 1
ATOM 602 N N . ILE A 1 78 ? 2.804 8.529 8.155 1.00 88.81 78 ILE A N 1
ATOM 603 C CA . ILE A 1 78 ? 2.342 8.304 6.790 1.00 88.81 78 ILE A CA 1
ATOM 604 C C . ILE A 1 78 ? 3.470 7.657 6.010 1.00 88.81 78 ILE A C 1
ATOM 606 O O . ILE A 1 78 ? 4.607 8.121 6.021 1.00 88.81 78 ILE A O 1
ATOM 610 N N . GLN A 1 79 ? 3.137 6.592 5.299 1.00 91.12 79 GLN A N 1
ATOM 611 C CA . GLN A 1 79 ? 4.067 5.862 4.460 1.00 91.12 79 GLN A CA 1
ATOM 612 C C . GLN A 1 79 ? 3.746 6.120 2.996 1.00 91.12 79 GLN A C 1
ATOM 614 O O . GLN A 1 79 ? 2.637 5.850 2.534 1.00 91.12 79 GLN A O 1
ATOM 619 N N . ASN A 1 80 ? 4.732 6.628 2.264 1.00 92.31 80 ASN A N 1
ATOM 620 C CA . ASN A 1 80 ? 4.660 6.857 0.831 1.00 92.31 80 ASN A CA 1
ATOM 621 C C . ASN A 1 80 ? 5.587 5.878 0.114 1.00 92.31 80 ASN A C 1
ATOM 623 O O . ASN A 1 80 ? 6.796 5.863 0.338 1.00 92.31 80 ASN A O 1
ATOM 627 N N . ILE A 1 81 ? 5.020 5.073 -0.771 1.00 92.94 81 ILE A N 1
ATOM 628 C CA . ILE A 1 81 ? 5.757 4.253 -1.722 1.00 92.94 81 ILE A CA 1
ATOM 629 C C . ILE A 1 81 ? 5.819 5.031 -3.034 1.00 92.94 81 ILE A C 1
ATOM 631 O O . ILE A 1 81 ? 4.808 5.175 -3.721 1.00 92.94 81 ILE A O 1
ATOM 635 N N . ASN A 1 82 ? 7.005 5.507 -3.393 1.00 91.50 82 ASN A N 1
ATOM 636 C CA . ASN A 1 82 ? 7.232 6.254 -4.623 1.00 91.50 82 ASN A CA 1
ATOM 637 C C . ASN A 1 82 ? 7.489 5.282 -5.776 1.00 91.50 82 ASN A C 1
ATOM 639 O O . ASN A 1 82 ? 8.533 4.627 -5.860 1.00 91.50 82 ASN A O 1
ATOM 643 N N . LEU A 1 83 ? 6.527 5.191 -6.686 1.00 89.62 83 LEU A N 1
ATOM 644 C CA . LEU A 1 83 ? 6.625 4.360 -7.874 1.00 89.62 83 LEU A CA 1
ATOM 645 C C . LEU A 1 83 ? 7.508 5.084 -8.890 1.00 89.62 83 LEU A C 1
ATOM 647 O O . LEU A 1 83 ? 7.242 6.229 -9.230 1.00 89.62 83 LEU A O 1
ATOM 651 N N . GLY A 1 84 ? 8.562 4.428 -9.377 1.00 76.94 84 GLY A N 1
ATOM 652 C CA . GLY A 1 84 ? 9.478 5.001 -10.375 1.00 76.94 84 GLY A CA 1
ATOM 653 C C . GLY A 1 84 ? 10.767 5.622 -9.840 1.00 76.94 84 GLY A C 1
ATOM 654 O O . GLY A 1 84 ? 11.577 6.122 -10.623 1.00 76.94 84 GLY A O 1
ATOM 655 N N . GLN A 1 85 ? 10.981 5.541 -8.528 1.00 78.50 85 GLN A N 1
ATOM 656 C CA . GLN A 1 85 ? 12.287 5.707 -7.899 1.00 78.50 85 GLN A CA 1
ATOM 657 C C . GLN A 1 85 ? 12.729 4.344 -7.361 1.00 78.50 85 GLN A C 1
ATOM 659 O O . GLN A 1 85 ? 11.940 3.657 -6.710 1.00 78.50 85 GLN A O 1
ATOM 664 N N . ALA A 1 86 ? 13.963 3.947 -7.665 1.00 81.75 86 ALA A N 1
ATOM 665 C CA . ALA A 1 86 ? 14.512 2.646 -7.303 1.00 81.75 86 ALA A CA 1
ATOM 666 C C . ALA A 1 86 ? 15.660 2.799 -6.296 1.00 81.75 86 ALA A C 1
ATOM 668 O O . ALA A 1 86 ? 16.509 3.675 -6.455 1.00 81.75 86 ALA A O 1
ATOM 669 N N . VAL A 1 87 ? 15.700 1.923 -5.294 1.00 82.50 87 VAL A N 1
ATOM 670 C CA . VAL A 1 87 ? 16.812 1.760 -4.340 1.00 82.50 87 VAL A CA 1
ATOM 671 C C . VAL A 1 87 ? 17.351 0.343 -4.418 1.00 82.50 87 VAL A C 1
ATOM 673 O O . VAL A 1 87 ? 16.592 -0.585 -4.670 1.00 82.50 87 VAL A O 1
ATOM 676 N N . LEU A 1 88 ? 18.654 0.152 -4.220 1.00 80.56 88 LEU A N 1
ATOM 677 C CA . LEU A 1 88 ? 19.262 -1.180 -4.234 1.00 80.56 88 LEU A CA 1
ATOM 678 C C . LEU A 1 88 ? 19.092 -1.862 -2.870 1.00 80.56 88 LEU A C 1
ATOM 680 O O . LEU A 1 88 ? 19.414 -1.260 -1.851 1.00 80.56 88 LEU A O 1
ATOM 684 N N . TYR A 1 89 ? 18.697 -3.142 -2.842 1.00 66.69 89 TYR A N 1
ATOM 685 C CA . TYR A 1 89 ? 18.618 -3.934 -1.598 1.00 66.69 89 TYR A CA 1
ATOM 686 C C . TYR A 1 89 ? 19.951 -4.006 -0.843 1.00 66.69 89 TYR A C 1
ATOM 688 O O . TYR A 1 89 ? 19.968 -4.240 0.360 1.00 66.69 89 TYR A O 1
ATOM 696 N N . LEU A 1 90 ? 21.071 -3.864 -1.557 1.00 54.47 90 LEU A N 1
ATOM 697 C CA . LEU A 1 90 ? 22.404 -4.126 -1.020 1.00 54.47 90 LEU A CA 1
ATOM 698 C C . LEU A 1 90 ? 22.997 -2.949 -0.242 1.00 54.47 90 LEU A C 1
ATOM 700 O O . LEU A 1 90 ? 23.939 -3.171 0.504 1.00 54.47 90 LEU A O 1
ATOM 704 N N . ASN A 1 91 ? 22.458 -1.733 -0.379 1.00 49.62 91 ASN A N 1
ATOM 705 C CA . ASN A 1 91 ? 23.009 -0.547 0.269 1.00 49.62 91 ASN A CA 1
ATOM 706 C C . ASN A 1 91 ? 21.889 0.421 0.674 1.00 49.62 91 ASN A C 1
ATOM 708 O O . ASN A 1 91 ? 21.392 1.176 -0.160 1.00 49.62 91 ASN A O 1
ATOM 712 N N . GLU A 1 92 ? 21.581 0.492 1.974 1.00 49.44 92 GLU A N 1
ATOM 713 C CA . GLU A 1 92 ? 20.789 1.596 2.552 1.00 49.44 92 GLU A CA 1
ATOM 714 C C . GLU A 1 92 ? 21.476 2.971 2.362 1.00 49.44 92 GLU A C 1
ATOM 716 O O . GLU A 1 92 ? 20.864 4.014 2.573 1.00 49.44 92 GLU A O 1
ATOM 721 N N . SER A 1 93 ? 22.751 2.980 1.950 1.00 41.97 93 SER A N 1
ATOM 722 C CA . SER A 1 93 ? 23.582 4.165 1.720 1.00 41.97 93 SER A CA 1
ATOM 723 C C . SER A 1 93 ? 23.517 4.734 0.299 1.00 41.97 93 SER A C 1
ATOM 725 O O . SER A 1 93 ? 24.013 5.840 0.074 1.00 41.97 93 SER A O 1
ATOM 727 N N . VAL A 1 94 ? 22.919 4.027 -0.669 1.00 48.88 94 VAL A N 1
ATOM 728 C CA . VAL A 1 94 ? 22.712 4.592 -2.010 1.00 48.88 94 VAL A CA 1
ATOM 729 C C . VAL A 1 94 ? 21.499 5.506 -1.937 1.00 48.88 94 VAL A C 1
ATOM 731 O O . VAL A 1 94 ? 20.355 5.056 -1.988 1.00 48.88 94 VAL A O 1
ATOM 734 N N . GLN A 1 95 ? 21.774 6.803 -1.795 1.00 51.19 95 GLN A N 1
ATOM 735 C CA . GLN A 1 95 ? 20.761 7.841 -1.921 1.00 51.19 95 GLN A CA 1
ATOM 736 C C . GLN A 1 95 ? 20.052 7.651 -3.269 1.00 51.19 95 GLN A C 1
ATOM 738 O O . GLN A 1 95 ? 20.736 7.541 -4.295 1.00 51.19 95 GLN A O 1
ATOM 743 N N . PRO A 1 96 ? 18.711 7.554 -3.291 1.00 57.38 96 PRO A N 1
ATOM 744 C CA . PRO A 1 96 ? 17.982 7.396 -4.538 1.00 57.38 96 PRO A CA 1
ATOM 745 C C . PRO A 1 96 ? 18.366 8.537 -5.479 1.00 57.38 96 PRO A C 1
ATOM 747 O O . PRO A 1 96 ? 18.534 9.676 -5.039 1.00 57.38 96 PRO A O 1
ATOM 750 N N . GLN A 1 97 ? 18.502 8.247 -6.776 1.00 53.25 97 GLN A N 1
ATOM 751 C CA . GLN A 1 97 ? 18.633 9.309 -7.768 1.00 53.25 97 GLN A CA 1
ATOM 752 C C . GLN A 1 97 ? 17.404 10.211 -7.620 1.00 53.25 97 GLN A C 1
ATOM 754 O O . GLN A 1 97 ? 16.284 9.792 -7.921 1.00 53.25 97 GLN A O 1
ATOM 759 N N . TYR A 1 98 ? 17.612 11.408 -7.070 1.00 49.88 98 TYR A N 1
ATOM 760 C CA . TYR A 1 98 ? 16.542 12.334 -6.736 1.00 49.88 98 TYR A CA 1
ATOM 761 C C . TYR A 1 98 ? 15.833 12.744 -8.027 1.00 49.88 98 TYR A C 1
ATOM 763 O O . TYR A 1 98 ? 16.325 13.571 -8.794 1.00 49.88 98 TYR A O 1
ATOM 771 N N . LYS A 1 99 ? 14.681 12.124 -8.291 1.00 58.34 99 LYS A N 1
ATOM 772 C CA . LYS A 1 99 ? 13.684 12.673 -9.206 1.00 58.34 99 LYS A CA 1
ATOM 773 C C . LYS A 1 99 ? 12.821 13.616 -8.360 1.00 58.34 99 LYS A C 1
ATOM 775 O O . LYS A 1 99 ? 12.227 13.116 -7.405 1.00 58.34 99 LYS A O 1
ATOM 780 N N . PRO A 1 100 ? 12.760 14.924 -8.674 1.00 58.75 100 PRO A N 1
ATOM 781 C CA . PRO A 1 100 ? 12.037 15.899 -7.856 1.00 58.75 100 PRO A CA 1
ATOM 782 C C . PRO A 1 100 ? 10.581 15.501 -7.602 1.00 58.75 100 PRO A C 1
ATOM 784 O O . PRO A 1 100 ? 10.051 15.766 -6.529 1.00 58.75 100 PRO A O 1
ATOM 787 N N . GLU A 1 101 ? 9.968 14.794 -8.555 1.00 71.00 101 GLU A N 1
ATOM 788 C CA . GLU A 1 101 ? 8.613 14.270 -8.439 1.00 71.00 101 GLU A CA 1
ATOM 789 C C . GLU A 1 101 ? 8.593 12.810 -8.922 1.00 71.00 101 GLU A C 1
ATOM 791 O O . GLU A 1 101 ? 9.013 12.529 -10.054 1.00 71.00 101 GLU A O 1
ATOM 796 N N . PRO A 1 102 ? 8.171 11.840 -8.089 1.00 78.12 102 PRO A N 1
ATOM 797 C CA . PRO A 1 102 ? 7.950 10.485 -8.570 1.00 78.12 102 PRO A CA 1
ATOM 798 C C . PRO A 1 102 ? 6.789 10.484 -9.582 1.00 78.12 102 PRO A C 1
ATOM 800 O O . PRO A 1 102 ? 5.844 11.255 -9.434 1.00 78.12 102 PRO A O 1
ATOM 803 N N . PRO A 1 103 ? 6.811 9.626 -10.617 1.00 85.44 103 PRO A N 1
ATOM 804 C CA . PRO A 1 103 ? 5.726 9.578 -11.598 1.00 85.44 103 PRO A CA 1
ATOM 805 C C . PRO A 1 103 ? 4.397 9.106 -10.995 1.00 85.44 103 PRO A C 1
ATOM 807 O O . PRO A 1 103 ? 3.332 9.451 -11.507 1.00 85.44 103 PRO A O 1
ATOM 810 N N . ALA A 1 104 ? 4.443 8.317 -9.921 1.00 92.31 104 ALA A N 1
ATOM 811 C CA . ALA A 1 104 ? 3.268 7.900 -9.172 1.00 92.31 104 ALA A CA 1
ATOM 812 C C . ALA A 1 104 ? 3.630 7.538 -7.727 1.00 92.31 104 ALA A C 1
ATOM 814 O O . ALA A 1 104 ? 4.790 7.280 -7.400 1.00 92.31 104 ALA A O 1
ATOM 815 N N . PHE A 1 105 ? 2.622 7.458 -6.867 1.00 93.31 105 PHE A N 1
ATOM 816 C CA . PHE A 1 105 ? 2.774 7.122 -5.459 1.00 93.31 105 PHE A CA 1
ATOM 817 C C . PHE A 1 105 ? 1.676 6.172 -4.978 1.00 93.31 105 PHE A C 1
ATOM 819 O O . PHE A 1 105 ? 0.582 6.106 -5.543 1.00 93.31 105 PHE A O 1
ATOM 826 N N . ILE A 1 106 ? 1.967 5.475 -3.882 1.00 95.38 106 ILE A N 1
ATOM 827 C CA . ILE A 1 106 ? 0.970 4.866 -3.002 1.00 95.38 106 ILE A CA 1
ATOM 828 C C . ILE A 1 106 ? 1.178 5.462 -1.612 1.00 95.38 106 ILE A C 1
ATOM 830 O O . ILE A 1 106 ? 2.270 5.364 -1.062 1.00 95.38 106 ILE A O 1
ATOM 834 N N . GLN A 1 107 ? 0.145 6.074 -1.048 1.00 94.06 107 GLN A N 1
ATOM 835 C CA . GLN A 1 107 ? 0.167 6.686 0.275 1.00 94.06 107 GLN A CA 1
ATOM 836 C C . GLN A 1 107 ? -0.727 5.900 1.233 1.00 94.06 107 GLN A C 1
ATOM 838 O O . GLN A 1 107 ? -1.883 5.592 0.930 1.00 94.06 107 GLN A O 1
ATOM 843 N N . ILE A 1 108 ? -0.182 5.580 2.401 1.00 93.50 108 ILE A N 1
ATOM 844 C CA . ILE A 1 108 ? -0.796 4.718 3.405 1.00 93.50 108 ILE A CA 1
ATOM 845 C C . ILE A 1 108 ? -0.673 5.392 4.770 1.00 93.50 108 ILE A C 1
ATOM 847 O O . ILE A 1 108 ? 0.412 5.812 5.166 1.00 93.50 108 ILE A O 1
ATOM 851 N N . ARG A 1 109 ? -1.773 5.424 5.527 1.00 91.81 109 ARG A N 1
ATOM 852 C CA . ARG A 1 109 ? -1.712 5.526 6.991 1.00 91.81 109 ARG A CA 1
ATOM 853 C C . ARG A 1 109 ? -1.741 4.100 7.549 1.00 91.81 109 ARG A C 1
ATOM 855 O O . ARG A 1 109 ? -2.627 3.344 7.136 1.00 91.81 109 ARG A 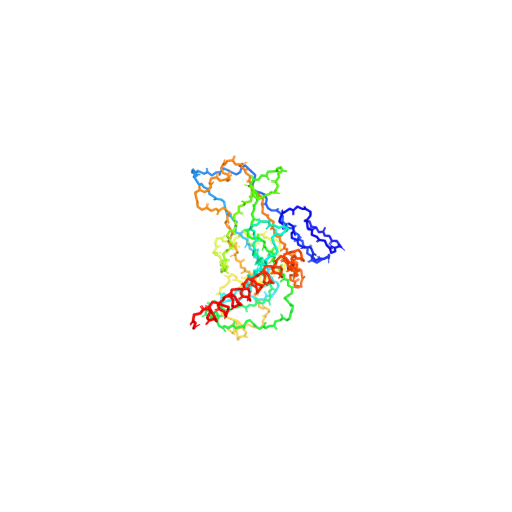O 1
ATOM 862 N N . PRO A 1 110 ? -0.800 3.691 8.421 1.00 92.69 110 PRO A N 1
ATOM 863 C CA . PRO A 1 110 ? -0.707 2.318 8.914 1.00 92.69 110 PRO A CA 1
ATOM 864 C C . PRO A 1 110 ? -1.771 2.024 9.990 1.00 92.69 110 PRO A C 1
ATOM 866 O O . PRO A 1 110 ? -1.472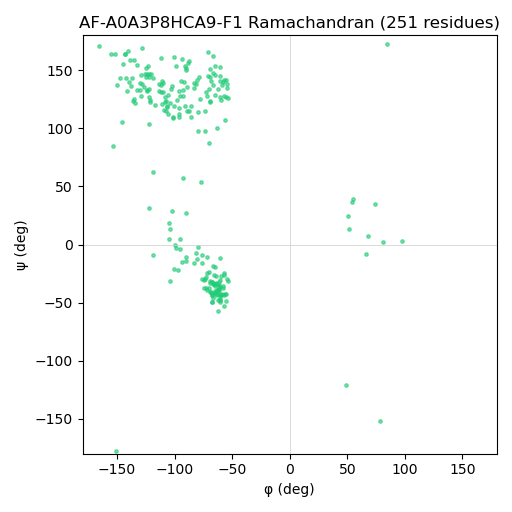 1.562 11.086 1.00 92.69 110 PRO A O 1
ATOM 869 N N . ILE A 1 111 ? -3.039 2.283 9.655 1.00 93.06 111 ILE A N 1
ATOM 870 C CA . ILE A 1 111 ? -4.206 2.161 10.526 1.00 93.06 111 ILE A CA 1
ATOM 871 C C . ILE A 1 111 ? -5.394 1.558 9.772 1.00 93.06 111 ILE A C 1
ATOM 873 O O . ILE A 1 111 ? -5.654 1.904 8.620 1.00 93.06 111 ILE A O 1
ATOM 877 N N . CYS A 1 112 ? -6.140 0.676 10.421 1.00 94.25 112 CYS A N 1
ATOM 878 C CA . CYS A 1 112 ? -7.394 0.107 9.932 1.00 94.25 112 CYS A CA 1
ATOM 879 C C . CYS A 1 112 ? -8.493 0.258 10.989 1.00 94.25 112 CYS A C 1
ATOM 881 O O . CYS A 1 112 ? -8.209 0.598 12.135 1.00 94.25 112 CYS A O 1
ATOM 883 N N . TYR A 1 113 ? -9.748 0.001 10.620 1.00 94.56 113 TYR A N 1
ATOM 884 C CA . TYR A 1 113 ? -10.895 0.118 11.525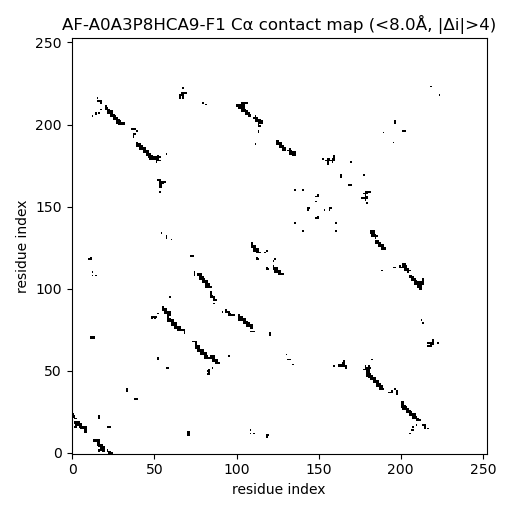 1.00 94.56 113 TYR A CA 1
ATOM 885 C C . TYR A 1 113 ? -11.681 -1.185 11.595 1.00 94.56 113 TYR A C 1
ATOM 887 O O . TYR A 1 113 ? -12.022 -1.757 10.563 1.00 94.56 113 TYR A O 1
ATOM 895 N N . VAL A 1 114 ? -12.012 -1.630 12.807 1.00 94.25 114 VAL A N 1
ATOM 896 C CA . VAL A 1 114 ? -12.710 -2.903 13.075 1.00 94.25 114 VAL A CA 1
ATOM 897 C C . VAL A 1 114 ? -14.203 -2.727 13.375 1.00 94.25 114 VAL A C 1
ATOM 899 O O . VAL A 1 114 ? -14.804 -3.489 14.124 1.00 94.25 114 VAL A O 1
ATOM 902 N N . SER A 1 115 ? -14.825 -1.684 12.826 1.00 92.94 115 SER A N 1
ATOM 903 C CA . SER A 1 115 ? -16.254 -1.408 12.998 1.00 92.94 115 SER A CA 1
ATOM 904 C C . SER A 1 115 ? -16.882 -0.978 11.679 1.00 92.94 115 SER A C 1
ATOM 906 O O . SER A 1 115 ? -16.321 -0.164 10.945 1.00 92.94 115 SER A O 1
ATOM 908 N N . LYS A 1 116 ? -18.067 -1.529 11.390 1.00 90.75 116 LYS A N 1
ATOM 909 C CA . LYS A 1 116 ? -18.867 -1.166 10.211 1.00 90.75 116 LYS A CA 1
ATOM 910 C C . LYS A 1 116 ? -19.520 0.208 10.346 1.00 90.75 116 LYS A C 1
ATOM 912 O O . LYS A 1 116 ? -19.791 0.849 9.338 1.00 90.75 116 LYS A O 1
ATOM 917 N N . TYR A 1 117 ? -19.791 0.639 11.578 1.00 88.81 117 TYR A N 1
ATOM 918 C CA . TYR A 1 117 ? -20.681 1.770 11.853 1.00 88.81 117 TYR A CA 1
ATOM 919 C C . TYR A 1 117 ? -19.940 3.051 12.235 1.00 88.81 117 TYR A C 1
ATOM 921 O O . TYR A 1 117 ? -20.420 4.142 11.946 1.00 88.81 117 TYR A O 1
ATOM 929 N N . ALA A 1 118 ? -18.781 2.932 12.883 1.00 88.00 118 ALA A N 1
ATOM 930 C CA . ALA A 1 118 ? -18.021 4.075 13.374 1.00 88.00 118 ALA A CA 1
ATOM 931 C C . ALA A 1 118 ? -16.526 3.837 13.175 1.00 88.00 118 ALA A C 1
ATOM 933 O O . ALA A 1 118 ? -16.020 2.776 13.530 1.00 88.00 118 ALA A O 1
ATOM 934 N N . ARG A 1 119 ? -15.829 4.832 12.619 1.00 90.19 119 ARG A N 1
ATOM 935 C CA . ARG A 1 119 ? -14.366 4.868 12.562 1.00 90.19 119 ARG A CA 1
ATOM 936 C C . ARG A 1 119 ? -13.900 5.898 13.580 1.00 90.19 119 ARG A C 1
ATOM 938 O O . ARG A 1 119 ? -14.170 7.083 13.419 1.00 90.19 119 ARG A O 1
ATOM 945 N N . ASP A 1 120 ? -13.242 5.432 14.630 1.00 87.00 120 ASP A N 1
ATOM 946 C CA . ASP A 1 120 ? -12.733 6.243 15.733 1.00 87.00 120 ASP A CA 1
ATOM 947 C C . ASP A 1 120 ? -11.480 5.594 16.349 1.00 87.00 120 ASP A C 1
ATOM 949 O O . ASP A 1 120 ? -11.019 4.544 15.902 1.00 87.00 120 ASP A O 1
ATOM 953 N N . ILE A 1 121 ? -10.936 6.208 17.400 1.00 84.69 121 ILE A N 1
ATOM 954 C CA . ILE A 1 121 ? -9.747 5.720 18.120 1.00 84.69 121 ILE A CA 1
ATOM 955 C C . ILE A 1 121 ? -9.997 4.357 18.786 1.00 84.69 121 ILE A C 1
ATOM 957 O O . ILE A 1 121 ? -9.105 3.524 18.898 1.00 84.69 121 ILE A O 1
ATOM 961 N N . LYS A 1 122 ? -11.220 4.092 19.258 1.00 87.62 122 LYS A N 1
ATOM 962 C CA . LYS A 1 122 ? -11.533 2.842 19.971 1.00 87.62 122 LYS A CA 1
ATOM 963 C C . LYS A 1 122 ? -11.592 1.657 19.015 1.00 87.62 122 LYS A C 1
ATOM 965 O O . LYS A 1 122 ? -11.297 0.523 19.403 1.00 87.62 122 LYS A O 1
ATOM 970 N N . THR A 1 123 ? -11.962 1.930 17.773 1.00 90.56 123 THR A N 1
ATOM 971 C CA . THR A 1 123 ? -12.119 0.965 16.687 1.00 90.56 123 THR A CA 1
ATOM 972 C C . THR A 1 123 ? -10.907 0.910 15.761 1.00 90.56 123 THR A C 1
ATOM 974 O O . THR A 1 123 ? -10.898 0.074 14.860 1.00 90.56 123 THR A O 1
ATOM 977 N N . SER A 1 124 ? -9.883 1.741 15.971 1.00 91.69 124 SER A N 1
ATOM 978 C CA . SER A 1 124 ? -8.678 1.756 15.144 1.00 91.69 124 SER A CA 1
ATOM 979 C C . SER A 1 124 ? -7.660 0.697 15.562 1.00 91.69 124 SER A C 1
ATOM 981 O O . SER A 1 124 ? -7.429 0.475 16.746 1.00 91.69 124 SER A O 1
ATOM 983 N N . ARG A 1 125 ? -7.018 0.030 14.606 1.00 92.06 125 ARG A N 1
ATOM 984 C CA . ARG A 1 125 ? -5.949 -0.946 14.860 1.00 92.06 125 ARG A CA 1
ATOM 985 C C . ARG A 1 125 ? -4.760 -0.690 13.956 1.00 92.06 125 ARG A C 1
ATOM 987 O O . ARG A 1 125 ? -4.912 -0.148 12.863 1.00 92.06 125 ARG A O 1
ATOM 994 N N . ASP A 1 126 ? -3.591 -1.113 14.416 1.00 91.81 126 ASP A N 1
ATOM 995 C CA . ASP A 1 126 ? -2.353 -0.959 13.664 1.00 91.81 126 ASP A CA 1
ATOM 996 C C . ASP A 1 126 ? -2.361 -1.807 12.395 1.00 91.81 126 ASP A C 1
ATOM 998 O O . ASP A 1 126 ? -2.888 -2.923 12.351 1.00 91.81 126 ASP A O 1
ATOM 1002 N N . VAL A 1 127 ? -1.701 -1.292 11.366 1.00 93.44 127 VAL A N 1
ATOM 1003 C CA . VAL A 1 127 ? -1.417 -2.016 10.131 1.00 93.44 127 VAL A CA 1
ATOM 1004 C C . VAL A 1 127 ? 0.081 -2.045 9.932 1.00 93.44 127 VAL A C 1
ATOM 1006 O O . VAL A 1 127 ? 0.732 -1.010 9.862 1.00 93.44 127 VAL A O 1
ATOM 1009 N N . LYS A 1 128 ? 0.646 -3.241 9.797 1.00 92.38 128 LYS A N 1
ATOM 1010 C CA . LYS A 1 128 ? 2.069 -3.396 9.505 1.00 92.38 128 LYS A CA 1
ATOM 1011 C C . LYS A 1 128 ? 2.270 -3.574 8.012 1.00 92.38 128 LYS A C 1
ATOM 1013 O O . LYS A 1 128 ? 1.830 -4.571 7.434 1.00 92.38 128 LYS A O 1
ATOM 1018 N N . ILE A 1 129 ? 2.977 -2.620 7.421 1.00 92.25 129 ILE A N 1
ATOM 1019 C CA . ILE A 1 129 ? 3.455 -2.652 6.042 1.00 92.25 129 ILE A CA 1
ATOM 1020 C C . ILE A 1 129 ? 4.915 -3.107 6.069 1.00 92.25 129 ILE A C 1
ATOM 1022 O O . ILE A 1 129 ? 5.741 -2.535 6.779 1.00 92.25 129 ILE A O 1
ATOM 1026 N N . CYS A 1 130 ? 5.255 -4.165 5.334 1.00 90.75 130 CYS A N 1
ATOM 1027 C CA . CYS A 1 130 ? 6.648 -4.604 5.250 1.00 90.75 130 CYS A CA 1
ATOM 1028 C C . CYS A 1 130 ? 7.519 -3.537 4.564 1.00 90.75 130 CYS A C 1
ATOM 1030 O O . CYS A 1 130 ? 7.195 -3.125 3.452 1.00 90.75 130 CYS A O 1
ATOM 1032 N N . LYS A 1 131 ? 8.641 -3.152 5.202 1.00 87.38 131 LYS A N 1
ATOM 1033 C CA . LYS A 1 131 ? 9.617 -2.169 4.678 1.00 87.38 131 LYS A CA 1
ATOM 1034 C C . LYS A 1 131 ? 10.152 -2.564 3.299 1.00 87.38 131 LYS A C 1
ATOM 1036 O O . LYS A 1 131 ? 10.278 -1.726 2.417 1.00 87.38 131 LYS A O 1
ATOM 1041 N N . HIS A 1 132 ? 10.454 -3.849 3.138 1.00 88.06 132 HIS A N 1
ATOM 1042 C CA . HIS A 1 132 ? 10.942 -4.426 1.893 1.00 88.06 132 HIS A CA 1
ATOM 1043 C C . HIS A 1 132 ? 9.812 -5.178 1.209 1.00 88.06 132 HIS A C 1
ATOM 1045 O O . HIS A 1 132 ? 9.105 -5.966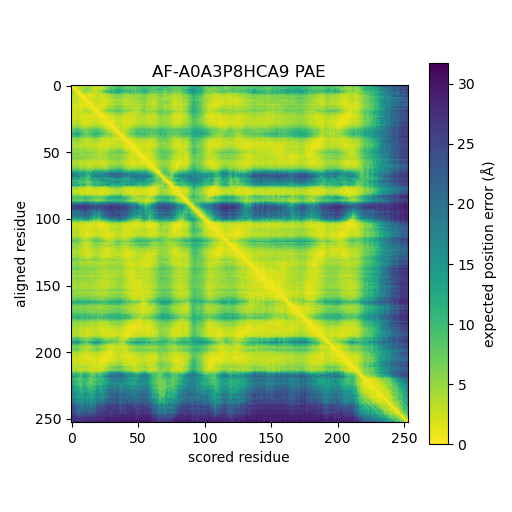 1.850 1.00 88.06 132 HIS A O 1
ATOM 1051 N N . ARG A 1 133 ? 9.662 -4.963 -0.095 1.00 92.69 133 ARG A N 1
ATOM 1052 C CA . ARG A 1 133 ? 8.744 -5.761 -0.907 1.00 92.69 133 ARG A CA 1
ATOM 1053 C C . ARG A 1 133 ? 9.467 -6.961 -1.486 1.00 92.69 133 ARG A C 1
ATOM 1055 O O . ARG A 1 133 ? 10.672 -6.923 -1.709 1.00 92.69 133 ARG A O 1
ATOM 1062 N N . ASN A 1 134 ? 8.724 -8.023 -1.762 1.00 92.56 134 ASN A N 1
ATOM 1063 C CA . ASN A 1 134 ? 9.285 -9.242 -2.329 1.00 92.56 134 ASN A CA 1
ATOM 1064 C C . ASN A 1 134 ? 9.267 -9.202 -3.860 1.00 92.56 134 ASN A C 1
ATOM 1066 O O . ASN A 1 134 ? 8.386 -8.607 -4.488 1.00 92.56 134 ASN A O 1
ATOM 1070 N N . ILE A 1 135 ? 10.213 -9.907 -4.471 1.00 92.56 135 ILE A N 1
ATOM 1071 C CA . ILE A 1 135 ? 10.116 -10.302 -5.877 1.00 92.56 135 ILE A CA 1
ATOM 1072 C C . ILE A 1 135 ? 9.007 -11.355 -6.005 1.00 92.56 135 ILE A C 1
ATOM 1074 O O . ILE A 1 135 ? 8.752 -12.125 -5.080 1.00 92.56 135 ILE A O 1
ATOM 1078 N N . THR A 1 136 ? 8.355 -11.407 -7.166 1.00 92.31 136 THR A N 1
ATOM 1079 C CA . THR A 1 136 ? 7.316 -12.409 -7.444 1.00 92.31 136 THR A CA 1
ATOM 1080 C C . THR A 1 136 ? 7.853 -13.843 -7.342 1.00 92.31 136 THR A C 1
ATOM 1082 O O . THR A 1 136 ? 8.800 -14.231 -8.045 1.00 92.31 136 THR A O 1
ATOM 1085 N N . SER A 1 137 ? 7.214 -14.652 -6.492 1.00 92.00 137 SER A N 1
ATOM 1086 C CA . SER A 1 137 ? 7.461 -16.094 -6.403 1.00 92.00 137 SER A CA 1
ATOM 1087 C C . SER A 1 137 ? 6.911 -16.823 -7.630 1.00 92.00 137 SER A C 1
ATOM 1089 O O . SER A 1 137 ? 6.116 -16.272 -8.391 1.00 92.00 137 SER A O 1
ATOM 1091 N N . ARG A 1 138 ? 7.308 -18.085 -7.836 1.00 90.06 138 ARG A N 1
ATOM 1092 C CA . ARG A 1 138 ? 6.793 -18.896 -8.952 1.00 90.06 138 ARG A CA 1
ATOM 1093 C C . ARG A 1 138 ? 5.265 -19.013 -8.913 1.00 90.06 138 ARG A C 1
ATOM 1095 O O . ARG A 1 138 ? 4.631 -18.822 -9.948 1.00 90.06 138 ARG A O 1
ATOM 1102 N N . ASP A 1 139 ? 4.703 -19.237 -7.730 1.00 92.25 139 ASP A N 1
ATOM 1103 C CA . ASP A 1 139 ? 3.262 -19.430 -7.536 1.00 92.25 139 ASP A CA 1
ATOM 1104 C C . ASP A 1 139 ? 2.475 -18.139 -7.773 1.00 92.25 139 ASP A C 1
ATOM 1106 O O . ASP A 1 139 ? 1.386 -18.171 -8.334 1.00 92.25 139 ASP A O 1
ATOM 1110 N N . GLN A 1 140 ? 3.058 -16.982 -7.441 1.00 92.75 140 GLN A N 1
ATOM 1111 C CA . GLN A 1 140 ? 2.442 -15.672 -7.677 1.00 92.75 140 GLN A CA 1
ATOM 1112 C C . GLN A 1 140 ? 2.425 -15.277 -9.161 1.00 92.75 140 GLN A C 1
ATOM 1114 O O . GLN A 1 140 ? 1.574 -14.497 -9.584 1.00 92.75 140 GLN A O 1
ATOM 1119 N N . ARG A 1 141 ? 3.335 -15.807 -9.988 1.00 91.94 141 ARG A N 1
ATOM 1120 C CA . ARG A 1 141 ? 3.410 -15.463 -11.422 1.00 91.94 141 ARG A CA 1
ATOM 1121 C C . ARG A 1 141 ? 2.228 -15.992 -12.222 1.00 91.94 141 ARG A C 1
ATOM 1123 O O . ARG A 1 141 ? 1.850 -15.369 -13.208 1.00 91.94 141 ARG A O 1
ATOM 1130 N N . VAL A 1 142 ? 1.668 -17.133 -11.822 1.00 91.69 142 VAL A N 1
ATOM 1131 C CA . VAL A 1 142 ? 0.539 -17.766 -12.516 1.00 91.69 142 VAL A CA 1
ATOM 1132 C C . VAL A 1 142 ? -0.703 -16.864 -12.507 1.00 91.69 142 VAL A C 1
ATOM 1134 O O . VAL A 1 142 ? -1.139 -16.494 -13.596 1.00 91.69 142 VAL A O 1
ATOM 1137 N N . PRO A 1 143 ? -1.233 -16.425 -11.346 1.00 93.44 143 PRO A N 1
ATOM 1138 C CA . PRO A 1 143 ? -2.377 -15.519 -11.326 1.00 93.44 143 PRO A CA 1
ATOM 1139 C C . PRO A 1 143 ? -2.039 -14.147 -11.921 1.00 93.44 143 PRO A C 1
ATOM 1141 O O . PRO A 1 143 ? -2.872 -13.559 -12.600 1.00 93.44 143 PRO A O 1
ATOM 1144 N N . LEU A 1 144 ? -0.805 -13.649 -11.758 1.00 93.12 144 LEU A N 1
ATOM 1145 C CA . LEU A 1 144 ? -0.398 -12.362 -12.334 1.00 93.12 144 LEU A CA 1
ATOM 1146 C C . LEU A 1 144 ? -0.486 -12.330 -13.868 1.00 93.12 144 LEU A C 1
ATOM 1148 O O . LEU A 1 144 ? -0.858 -11.300 -14.429 1.00 93.12 144 LEU A O 1
ATOM 1152 N N . ARG A 1 145 ? -0.201 -13.447 -14.548 1.00 92.50 145 ARG A N 1
ATOM 1153 C CA . ARG A 1 145 ? -0.322 -13.563 -16.014 1.00 92.50 145 ARG A CA 1
ATOM 1154 C C . ARG A 1 145 ? -1.758 -13.477 -16.526 1.00 92.50 145 ARG A C 1
ATOM 1156 O O . ARG A 1 145 ? -1.951 -13.217 -17.703 1.00 92.50 145 ARG A O 1
ATOM 1163 N N . GLN A 1 146 ? -2.743 -13.692 -15.659 1.00 92.69 146 GLN A N 1
ATOM 1164 C CA . GLN A 1 146 ? -4.167 -13.651 -16.000 1.00 92.69 146 GLN A CA 1
ATOM 1165 C C . GLN A 1 146 ? -4.801 -12.282 -15.709 1.00 92.69 146 GLN A C 1
ATOM 1167 O O . GLN A 1 146 ? -6.011 -12.112 -15.831 1.00 92.69 146 GLN A O 1
ATOM 1172 N N . THR A 1 147 ? -4.002 -11.300 -15.286 1.00 94.69 147 THR A N 1
ATOM 1173 C CA . THR A 1 147 ? -4.486 -9.949 -14.985 1.00 94.69 147 THR A CA 1
ATOM 1174 C C . THR A 1 147 ? -4.459 -9.058 -16.223 1.00 94.69 147 THR A C 1
ATOM 1176 O O . THR A 1 147 ? -3.628 -9.237 -17.111 1.00 94.6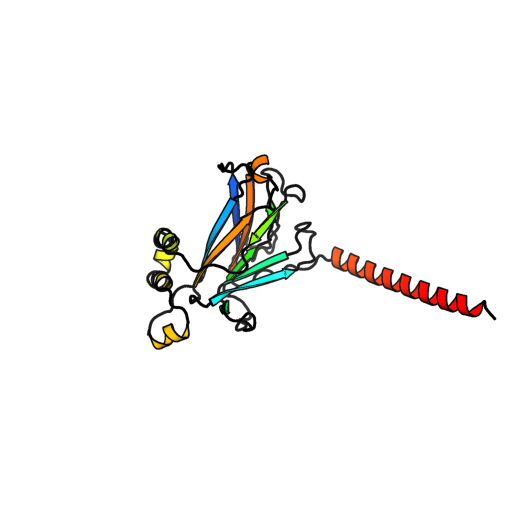9 147 THR A O 1
ATOM 1179 N N . VAL A 1 148 ? -5.286 -8.008 -16.230 1.00 95.31 148 VAL A N 1
ATOM 1180 C CA . VAL A 1 148 ? -5.252 -6.947 -17.258 1.00 95.31 148 VAL A CA 1
ATOM 1181 C C . VAL A 1 148 ? -3.857 -6.326 -17.395 1.00 95.31 148 VAL A C 1
ATOM 1183 O O . VAL A 1 148 ? -3.464 -5.916 -18.482 1.00 95.31 148 VAL A O 1
ATOM 1186 N N . ALA A 1 149 ? -3.067 -6.298 -16.318 1.00 93.75 149 ALA A N 1
ATOM 1187 C CA . ALA A 1 149 ? -1.697 -5.807 -16.371 1.00 93.75 149 ALA A CA 1
ATOM 1188 C C . ALA A 1 149 ? -0.783 -6.669 -17.258 1.00 93.75 149 ALA A C 1
ATOM 1190 O O . ALA A 1 149 ? 0.105 -6.127 -17.912 1.00 93.75 149 ALA A O 1
ATOM 1191 N N . SER A 1 150 ? -1.008 -7.986 -17.309 1.00 93.19 150 SER A N 1
ATOM 1192 C CA . SER A 1 150 ? -0.262 -8.889 -18.191 1.00 93.19 150 SER A CA 1
ATOM 1193 C C . SER A 1 150 ? -0.532 -8.576 -19.658 1.00 93.19 150 SER A C 1
ATOM 1195 O O . SER A 1 150 ? 0.410 -8.501 -20.440 1.00 93.19 150 SER A O 1
ATOM 1197 N N . GLU A 1 151 ? -1.789 -8.302 -20.007 1.00 94.25 151 GLU A N 1
ATOM 1198 C CA . GLU A 1 151 ? -2.165 -7.888 -21.363 1.00 94.25 151 GLU A CA 1
ATOM 1199 C C . GLU A 1 151 ? -1.615 -6.497 -21.703 1.00 94.25 151 GLU A C 1
ATOM 1201 O O . GLU A 1 151 ? -1.047 -6.291 -22.771 1.00 94.25 151 GLU A O 1
ATOM 1206 N N . TYR A 1 152 ? -1.707 -5.548 -20.767 1.00 95.50 152 TYR A N 1
ATOM 1207 C CA . TYR A 1 152 ? -1.247 -4.175 -20.974 1.00 95.50 152 TYR A CA 1
ATOM 1208 C C . TYR A 1 152 ? 0.280 -4.064 -21.128 1.00 95.50 152 TYR A C 1
ATOM 1210 O O . TYR A 1 152 ? 0.772 -3.381 -22.023 1.00 95.50 152 TYR A O 1
ATOM 1218 N N . PHE A 1 153 ? 1.051 -4.724 -20.257 1.00 94.44 153 PHE A N 1
ATOM 1219 C CA . PHE A 1 153 ? 2.519 -4.669 -20.283 1.00 94.44 153 PHE A CA 1
ATOM 1220 C C . PHE A 1 153 ? 3.157 -5.758 -21.154 1.00 94.44 153 PHE A C 1
ATOM 1222 O O . PHE A 1 153 ? 4.355 -5.683 -21.455 1.00 94.44 153 PHE A O 1
ATOM 1229 N N . GLY A 1 154 ? 2.393 -6.781 -21.535 1.00 93.75 154 GLY A N 1
ATOM 1230 C CA . GLY A 1 154 ? 2.789 -7.843 -22.449 1.00 93.75 154 GLY A CA 1
ATOM 1231 C C . GLY A 1 154 ? 4.141 -8.467 -22.107 1.00 93.75 154 GLY A C 1
ATOM 1232 O O . GLY A 1 154 ? 4.380 -9.014 -21.022 1.00 93.75 154 GLY A O 1
ATOM 1233 N N . THR A 1 155 ? 5.068 -8.382 -23.059 1.00 92.31 155 THR A N 1
ATOM 1234 C CA . THR A 1 155 ? 6.399 -8.991 -22.955 1.00 92.31 155 THR A CA 1
ATOM 1235 C C . THR A 1 155 ? 7.219 -8.431 -21.793 1.00 92.31 155 THR A C 1
ATOM 1237 O O . THR A 1 155 ? 7.950 -9.195 -21.164 1.00 92.31 155 THR A O 1
ATOM 1240 N N . ARG A 1 156 ? 7.061 -7.151 -21.427 1.00 92.75 156 ARG A N 1
ATOM 1241 C CA . ARG A 1 156 ? 7.805 -6.529 -20.315 1.00 92.75 156 ARG A CA 1
ATOM 1242 C C . ARG A 1 156 ? 7.453 -7.134 -18.959 1.00 92.75 156 ARG A C 1
ATOM 1244 O O . ARG A 1 156 ? 8.325 -7.283 -18.106 1.00 92.75 156 ARG A O 1
ATOM 1251 N N . MET A 1 157 ? 6.199 -7.540 -18.764 1.00 92.44 157 MET A N 1
ATOM 1252 C CA . MET A 1 157 ? 5.780 -8.269 -17.562 1.00 92.44 157 MET A CA 1
ATOM 1253 C C . MET A 1 157 ? 6.370 -9.679 -17.523 1.00 92.44 157 MET A C 1
ATOM 1255 O O . MET A 1 157 ? 6.880 -10.118 -16.495 1.00 92.44 157 MET A O 1
ATOM 1259 N N . HIS A 1 158 ? 6.399 -10.367 -18.664 1.00 89.12 158 HIS A N 1
ATOM 1260 C CA . HIS A 1 158 ? 6.997 -11.697 -18.767 1.00 89.12 158 HIS A CA 1
ATOM 1261 C C . HIS A 1 158 ? 8.509 -11.694 -18.516 1.00 89.12 158 HIS A C 1
ATOM 1263 O O . HIS A 1 158 ? 9.030 -12.625 -17.902 1.00 89.12 158 HIS A O 1
ATOM 1269 N N . GLN A 1 159 ? 9.210 -10.644 -18.949 1.00 90.31 159 GLN A N 1
ATOM 1270 C CA . GLN A 1 159 ? 10.638 -10.453 -18.688 1.00 90.31 159 GLN A CA 1
ATOM 1271 C C . GLN A 1 159 ? 10.937 -10.336 -17.189 1.00 90.31 159 GLN A C 1
ATOM 1273 O O . GLN A 1 159 ? 11.927 -10.900 -16.726 1.00 90.31 159 GLN A O 1
ATOM 1278 N N . GLN A 1 160 ? 10.056 -9.699 -16.408 1.00 87.88 160 GLN A N 1
ATOM 1279 C CA . GLN A 1 160 ? 10.227 -9.585 -14.955 1.00 87.88 160 GLN A CA 1
ATOM 1280 C C . GLN A 1 160 ? 10.273 -10.957 -14.266 1.00 87.88 160 GLN A C 1
ATOM 1282 O O . GLN A 1 160 ? 10.972 -11.163 -13.276 1.00 87.88 160 GLN A O 1
ATOM 1287 N N . PHE A 1 161 ? 9.581 -11.945 -14.830 1.00 84.88 161 PHE A N 1
ATOM 1288 C CA . PHE A 1 161 ? 9.564 -13.313 -14.317 1.00 84.88 161 PHE A CA 1
ATOM 1289 C C . PHE A 1 161 ? 10.835 -14.113 -14.635 1.00 84.88 161 PHE A C 1
ATOM 1291 O O . PHE A 1 161 ? 11.006 -15.207 -14.095 1.00 84.88 161 PHE A O 1
ATOM 1298 N N . GLN A 1 162 ? 11.728 -13.585 -15.476 1.00 83.69 162 GLN A N 1
ATOM 1299 C CA . GLN A 1 162 ? 13.017 -14.207 -15.803 1.00 83.69 162 GLN A CA 1
ATOM 1300 C C . GLN A 1 162 ? 14.082 -13.942 -14.729 1.00 83.69 162 GLN A C 1
ATOM 1302 O O . GLN A 1 162 ? 15.105 -14.618 -14.707 1.00 83.69 162 GLN A O 1
ATOM 1307 N N . GLY A 1 163 ? 13.821 -13.014 -13.802 1.00 81.88 163 GLY A N 1
ATOM 1308 C CA . GLY A 1 163 ? 14.581 -12.872 -12.563 1.00 81.88 163 GLY A CA 1
ATOM 1309 C C . GLY A 1 163 ? 15.971 -12.254 -12.712 1.00 81.88 163 GLY A C 1
ATOM 1310 O O . GLY A 1 163 ? 16.889 -12.636 -11.989 1.00 81.88 163 GLY A O 1
ATOM 1311 N N . ILE A 1 164 ? 16.139 -11.308 -13.636 1.00 84.62 164 ILE A N 1
ATOM 1312 C CA . ILE A 1 164 ? 17.439 -10.674 -13.871 1.00 84.62 164 ILE A CA 1
ATOM 1313 C C . ILE A 1 164 ? 17.815 -9.795 -12.666 1.00 84.62 164 ILE A C 1
ATOM 1315 O O . ILE A 1 164 ? 17.034 -8.915 -12.287 1.00 84.62 164 ILE A O 1
ATOM 1319 N N . PRO A 1 165 ? 18.989 -10.039 -12.045 1.00 83.81 165 PRO A N 1
ATOM 1320 C CA . PRO A 1 165 ? 19.372 -9.401 -10.793 1.00 83.81 165 PRO A CA 1
ATOM 1321 C C . PRO A 1 165 ? 19.622 -7.909 -10.956 1.00 83.81 165 PRO A C 1
ATOM 1323 O O . PRO A 1 165 ? 19.044 -7.130 -10.209 1.00 83.81 165 PRO A O 1
ATOM 1326 N N . PHE A 1 166 ? 20.417 -7.512 -11.951 1.00 88.00 166 PHE A N 1
ATOM 1327 C CA . PHE A 1 166 ? 20.942 -6.155 -12.053 1.00 88.00 166 PHE A CA 1
ATOM 1328 C C . PHE A 1 166 ? 20.592 -5.480 -13.379 1.00 88.00 166 PHE A C 1
ATOM 1330 O O . PHE A 1 166 ? 20.581 -6.111 -14.436 1.00 88.00 166 PHE A O 1
ATOM 1337 N N . ARG A 1 167 ? 20.389 -4.160 -13.315 1.00 89.31 167 ARG A N 1
ATOM 1338 C CA . ARG A 1 167 ? 20.076 -3.300 -14.465 1.00 89.31 167 ARG A CA 1
ATOM 1339 C C . ARG A 1 167 ? 21.159 -3.291 -15.543 1.00 89.31 167 ARG A C 1
ATOM 1341 O O . ARG A 1 167 ? 20.827 -3.363 -16.721 1.00 89.31 167 ARG A O 1
ATOM 1348 N N . HIS A 1 168 ? 22.436 -3.220 -15.158 1.00 87.94 168 HIS A N 1
ATOM 1349 C CA . HIS A 1 168 ? 23.548 -3.171 -16.119 1.00 87.94 168 HIS A CA 1
ATOM 1350 C C . HIS A 1 168 ? 23.625 -4.452 -16.965 1.00 87.94 168 HIS A C 1
ATOM 1352 O O . HIS A 1 168 ? 23.737 -4.368 -18.182 1.00 87.94 168 HIS A O 1
ATOM 1358 N N . VAL A 1 169 ? 23.401 -5.623 -16.350 1.00 88.50 169 VAL A N 1
ATOM 1359 C CA . VAL A 1 169 ? 23.336 -6.916 -17.058 1.00 88.50 169 VAL A CA 1
ATOM 1360 C C . VAL A 1 169 ? 22.248 -6.914 -18.131 1.00 88.50 169 VAL A C 1
ATOM 1362 O O . VAL A 1 169 ? 22.415 -7.523 -19.184 1.00 88.50 169 VAL A O 1
ATOM 1365 N N . TRP A 1 170 ? 21.118 -6.244 -17.885 1.00 89.12 170 TRP A N 1
ATOM 1366 C CA . TRP A 1 170 ? 20.085 -6.106 -18.908 1.00 89.12 170 TRP A CA 1
ATOM 1367 C C . TRP A 1 170 ? 20.551 -5.229 -20.066 1.00 89.12 170 TRP A C 1
ATOM 1369 O O . TRP A 1 170 ? 20.418 -5.638 -21.216 1.00 89.12 170 TRP A O 1
ATOM 1379 N N . ALA A 1 171 ? 21.096 -4.050 -19.758 1.00 88.25 171 ALA A N 1
ATOM 1380 C CA . ALA A 1 171 ? 21.533 -3.078 -20.757 1.00 88.25 171 ALA A CA 1
ATOM 1381 C C . ALA A 1 171 ? 22.631 -3.629 -21.682 1.00 88.25 171 ALA A C 1
ATOM 1383 O O . ALA A 1 171 ? 22.621 -3.350 -22.873 1.00 88.25 171 ALA A O 1
ATOM 1384 N N . GLU A 1 172 ? 23.540 -4.448 -21.152 1.00 89.50 172 GLU A N 1
ATOM 1385 C CA . GLU A 1 172 ? 24.609 -5.080 -21.934 1.00 89.50 172 GLU A CA 1
ATOM 1386 C C . GLU A 1 172 ? 24.107 -6.230 -22.818 1.00 89.50 172 GLU A C 1
ATOM 1388 O O . GLU A 1 172 ? 24.675 -6.507 -23.872 1.00 89.50 172 GLU A O 1
ATOM 1393 N N . ARG A 1 173 ? 23.057 -6.936 -22.381 1.00 86.75 173 ARG A N 1
ATOM 1394 C CA . ARG A 1 173 ? 22.629 -8.204 -22.992 1.00 86.75 173 ARG A CA 1
ATOM 1395 C C . ARG A 1 173 ? 21.440 -8.065 -23.937 1.00 86.75 173 ARG A C 1
ATOM 1397 O O . ARG A 1 173 ? 21.204 -8.963 -24.745 1.00 86.75 173 ARG A O 1
ATOM 1404 N N . PHE A 1 174 ? 20.656 -6.998 -23.809 1.00 86.31 174 PHE A N 1
ATOM 1405 C CA . PHE A 1 174 ? 19.386 -6.857 -24.511 1.00 86.31 174 PHE A CA 1
ATOM 1406 C C . PHE A 1 174 ? 19.208 -5.462 -25.109 1.00 86.31 174 PHE A C 1
ATOM 1408 O O . PHE A 1 174 ? 19.131 -4.477 -24.384 1.00 86.31 174 PHE A O 1
ATOM 1415 N N . ASP A 1 175 ? 18.984 -5.412 -26.422 1.00 85.44 175 ASP A N 1
ATOM 1416 C CA . ASP A 1 175 ? 18.574 -4.201 -27.143 1.00 85.44 175 ASP A CA 1
ATOM 1417 C C . ASP A 1 175 ? 17.039 -4.114 -27.253 1.00 85.44 175 ASP A C 1
ATOM 1419 O O . ASP A 1 175 ? 16.435 -4.163 -28.322 1.00 85.44 175 ASP A O 1
ATOM 1423 N N . ARG A 1 176 ? 16.357 -4.137 -26.104 1.00 87.56 176 ARG A N 1
ATOM 1424 C CA . ARG A 1 176 ? 14.891 -4.019 -26.017 1.00 87.56 176 ARG A CA 1
ATOM 1425 C C . ARG A 1 176 ? 14.475 -3.393 -24.696 1.00 87.56 176 ARG A C 1
ATOM 1427 O O . ARG A 1 176 ? 15.245 -3.379 -23.733 1.00 87.56 176 ARG A O 1
ATOM 1434 N N . GLN A 1 177 ? 13.224 -2.935 -24.637 1.00 89.69 177 GLN A N 1
ATOM 1435 C CA . GLN A 1 177 ? 12.686 -2.305 -23.435 1.00 89.69 177 GLN A CA 1
ATOM 1436 C C . GLN A 1 177 ? 12.844 -3.209 -22.194 1.00 89.69 177 GLN A C 1
ATOM 1438 O O . GLN A 1 177 ? 12.540 -4.403 -22.283 1.00 89.69 177 GLN A O 1
ATOM 1443 N N . PRO A 1 178 ? 13.301 -2.648 -21.060 1.00 91.75 178 PRO A N 1
ATOM 1444 C CA . PRO A 1 178 ? 13.474 -3.366 -19.799 1.00 91.75 178 PRO A CA 1
ATOM 1445 C C . PRO A 1 178 ? 12.150 -3.837 -19.179 1.00 91.75 178 PRO A C 1
ATOM 1447 O O . PRO A 1 178 ? 11.081 -3.314 -19.524 1.00 91.75 178 PRO A O 1
ATOM 1450 N N . PRO A 1 179 ? 12.199 -4.807 -18.244 1.00 92.44 179 PRO A N 1
ATOM 1451 C CA . PRO A 1 179 ? 11.005 -5.339 -17.606 1.00 92.44 179 PRO A CA 1
ATOM 1452 C C . PRO A 1 179 ? 10.225 -4.260 -16.851 1.00 92.44 179 PRO A C 1
ATOM 1454 O O . PRO A 1 179 ? 10.783 -3.276 -16.370 1.00 92.44 179 PRO A O 1
ATOM 1457 N N . VAL A 1 180 ? 8.915 -4.453 -16.726 1.00 93.06 180 VAL A N 1
ATOM 1458 C CA . VAL A 1 180 ? 8.059 -3.587 -15.902 1.00 93.06 180 VAL A CA 1
ATOM 1459 C C . VAL A 1 180 ? 8.382 -3.791 -14.418 1.00 93.06 180 VAL A C 1
ATOM 1461 O O . VAL A 1 180 ? 8.687 -4.908 -13.989 1.00 93.06 180 VAL A O 1
ATOM 1464 N N . GLY A 1 181 ? 8.322 -2.731 -13.613 1.00 92.12 181 GLY A N 1
ATOM 1465 C CA . GLY A 1 181 ? 8.526 -2.852 -12.177 1.00 92.12 181 GLY A CA 1
ATOM 1466 C C . GLY A 1 181 ? 7.359 -3.593 -11.531 1.00 92.12 181 GLY A C 1
ATOM 1467 O O . GLY A 1 181 ? 6.216 -3.166 -11.666 1.00 92.12 181 GLY A O 1
ATOM 1468 N N . ILE A 1 182 ? 7.645 -4.706 -10.846 1.00 93.81 182 ILE A N 1
ATOM 1469 C CA . ILE A 1 182 ? 6.650 -5.486 -10.089 1.00 93.81 182 ILE A CA 1
ATOM 1470 C C . ILE A 1 182 ? 7.220 -5.868 -8.735 1.00 93.81 182 ILE A C 1
ATOM 1472 O O . ILE A 1 182 ? 8.263 -6.524 -8.675 1.00 93.81 182 ILE A O 1
ATOM 1476 N N . ARG A 1 183 ? 6.517 -5.528 -7.657 1.00 93.75 183 ARG A N 1
ATOM 1477 C CA . ARG A 1 183 ? 6.894 -5.868 -6.281 1.00 93.75 183 ARG A CA 1
ATOM 1478 C C . ARG A 1 183 ? 5.685 -6.329 -5.479 1.00 93.75 183 ARG A C 1
ATOM 1480 O O . ARG A 1 183 ? 4.591 -5.808 -5.656 1.00 93.75 183 ARG A O 1
ATOM 1487 N N . ILE A 1 184 ? 5.884 -7.305 -4.600 1.00 95.56 184 ILE A N 1
ATOM 1488 C CA . ILE A 1 184 ? 4.841 -7.826 -3.717 1.00 95.56 184 ILE A CA 1
ATOM 1489 C C . ILE A 1 184 ? 4.950 -7.142 -2.358 1.00 95.56 184 ILE A C 1
ATOM 1491 O O . ILE A 1 184 ? 5.909 -7.359 -1.618 1.00 95.56 184 ILE A O 1
ATOM 1495 N N . GLN A 1 185 ? 3.956 -6.324 -2.035 1.00 95.62 185 GLN A N 1
ATOM 1496 C CA . GLN A 1 185 ? 3.802 -5.689 -0.737 1.00 95.62 185 GLN A CA 1
ATOM 1497 C C . GLN A 1 185 ? 2.965 -6.571 0.176 1.00 95.62 185 GLN A C 1
ATOM 1499 O O . GLN A 1 185 ? 1.794 -6.827 -0.094 1.00 95.62 185 GLN A O 1
ATOM 1504 N N . ASN A 1 186 ? 3.561 -6.989 1.287 1.00 95.94 186 ASN A N 1
ATOM 1505 C CA . ASN A 1 186 ? 2.833 -7.659 2.354 1.00 95.94 186 ASN A CA 1
ATOM 1506 C C . ASN A 1 186 ? 2.300 -6.618 3.342 1.00 95.94 186 ASN A C 1
ATOM 1508 O O . ASN A 1 186 ? 3.018 -5.691 3.738 1.00 95.94 186 ASN A O 1
ATOM 1512 N N . VAL A 1 187 ? 1.044 -6.801 3.728 1.00 96.00 187 VAL A N 1
ATOM 1513 C CA . VAL A 1 187 ? 0.306 -5.982 4.687 1.00 96.00 187 VAL A CA 1
ATOM 1514 C C . VAL A 1 187 ? -0.322 -6.922 5.707 1.00 96.00 187 VAL A C 1
ATOM 1516 O O . VAL A 1 187 ? -0.918 -7.928 5.330 1.00 96.00 187 VAL A O 1
ATOM 1519 N N . SER A 1 188 ? -0.202 -6.617 6.995 1.00 94.38 188 SER A N 1
ATOM 1520 C CA . SER A 1 188 ? -0.871 -7.376 8.060 1.00 94.38 188 SER A CA 1
ATOM 1521 C C . SER A 1 188 ? -1.623 -6.442 8.992 1.00 94.38 188 SER A C 1
ATOM 1523 O O . SER A 1 188 ? -1.183 -5.317 9.227 1.00 94.38 188 SER A O 1
ATOM 1525 N N . PHE A 1 189 ? -2.760 -6.906 9.502 1.00 93.81 189 PHE A N 1
ATOM 1526 C CA . PHE A 1 189 ? -3.659 -6.094 10.315 1.00 93.81 189 PHE A CA 1
ATOM 1527 C C . PHE A 1 189 ? -3.654 -6.552 11.772 1.00 93.81 189 PHE A C 1
ATOM 1529 O O . PHE A 1 189 ? -3.685 -7.753 12.053 1.00 93.81 189 PHE A O 1
ATOM 1536 N N . GLY A 1 190 ? -3.668 -5.582 12.682 1.00 87.56 190 GLY A N 1
ATOM 1537 C CA . GLY A 1 190 ? -3.731 -5.802 14.118 1.00 87.56 190 GLY A CA 1
ATOM 1538 C C . GLY A 1 190 ? -2.381 -6.071 14.782 1.00 87.56 190 GLY A C 1
ATOM 1539 O O . GLY A 1 190 ? -1.340 -6.275 14.146 1.00 87.56 190 GLY A O 1
ATOM 1540 N N . THR A 1 191 ? -2.405 -6.114 16.109 1.00 83.31 191 THR A N 1
ATOM 1541 C CA . THR A 1 191 ? -1.257 -6.461 16.956 1.00 83.31 191 THR A CA 1
ATOM 1542 C C . THR A 1 191 ? -1.360 -7.915 17.430 1.00 83.31 191 THR A C 1
ATOM 1544 O O . THR A 1 191 ? -2.403 -8.555 17.271 1.00 83.31 191 THR A O 1
ATOM 1547 N N . PRO A 1 192 ? -0.256 -8.544 17.880 1.00 80.81 192 PRO A N 1
ATOM 1548 C CA . PRO A 1 192 ? -0.337 -9.892 18.436 1.00 80.81 192 PRO A CA 1
ATOM 1549 C C . PRO A 1 192 ? -1.363 -9.946 19.573 1.00 80.81 192 PRO A C 1
ATOM 1551 O O . PRO A 1 192 ? -1.428 -9.028 20.379 1.00 80.81 192 PRO A O 1
ATOM 1554 N N . GLU A 1 193 ? -2.156 -11.020 19.606 1.00 80.00 193 GLU A N 1
ATOM 1555 C CA . GLU A 1 193 ? -3.137 -11.318 20.666 1.00 80.00 193 GLU A CA 1
ATOM 1556 C C . GLU A 1 193 ? -4.356 -10.384 20.765 1.00 80.00 193 GLU A C 1
ATOM 1558 O O . GLU A 1 193 ? -5.189 -10.562 21.652 1.00 80.00 193 GLU A O 1
ATOM 1563 N N . ASP A 1 194 ? -4.532 -9.467 19.815 1.00 79.12 194 ASP A N 1
ATOM 1564 C CA . ASP A 1 194 ? -5.528 -8.396 19.898 1.00 79.12 194 ASP A CA 1
ATOM 1565 C C . ASP A 1 194 ? -6.999 -8.863 19.773 1.00 79.12 194 ASP A C 1
ATOM 1567 O O . ASP A 1 194 ? -7.911 -8.212 20.279 1.00 79.12 194 ASP A O 1
ATOM 1571 N N . ARG A 1 195 ? -7.236 -10.025 19.139 1.00 85.81 195 ARG A N 1
ATOM 1572 C CA . ARG A 1 195 ? -8.543 -10.689 18.927 1.00 85.81 195 ARG A CA 1
ATOM 1573 C C . ARG A 1 195 ? -9.634 -9.797 18.311 1.00 85.81 195 ARG A C 1
ATOM 1575 O O . ARG A 1 195 ? -10.801 -10.192 18.278 1.00 85.81 195 ARG A O 1
ATOM 1582 N N . PHE A 1 196 ? -9.292 -8.631 17.769 1.00 86.06 196 PHE A N 1
ATOM 1583 C CA . PHE A 1 196 ? -10.293 -7.634 17.386 1.00 86.06 196 PHE A CA 1
ATOM 1584 C C . PHE A 1 196 ? -11.076 -8.011 16.140 1.00 86.06 196 PHE A C 1
ATOM 1586 O O . PHE A 1 196 ? -12.287 -7.790 16.092 1.00 86.06 196 PHE A O 1
ATOM 1593 N N . TYR A 1 197 ? -10.418 -8.631 15.159 1.00 88.12 197 TYR A N 1
ATOM 1594 C CA . TYR A 1 197 ? -11.134 -9.154 14.002 1.00 88.12 197 TYR A CA 1
ATOM 1595 C C . TYR A 1 197 ? -12.091 -10.281 14.407 1.00 88.12 197 TYR A C 1
ATOM 1597 O O . TYR A 1 197 ? -13.226 -10.299 13.957 1.00 88.12 197 TYR A O 1
ATOM 1605 N N . LYS A 1 198 ? -11.694 -11.175 15.325 1.00 87.94 198 LYS A N 1
ATOM 1606 C CA . LYS A 1 198 ? -12.576 -12.246 15.829 1.00 87.94 198 LYS A CA 1
ATOM 1607 C C . LYS A 1 198 ? -13.821 -11.689 16.526 1.00 87.94 198 LYS A C 1
ATOM 1609 O O . LYS A 1 198 ? -14.899 -12.249 16.375 1.00 87.94 198 LYS A O 1
ATOM 1614 N N . ALA A 1 199 ? -13.679 -10.593 17.271 1.00 88.56 199 ALA A N 1
ATOM 1615 C CA . ALA A 1 199 ? -14.793 -9.965 17.980 1.00 88.56 199 ALA A CA 1
ATOM 1616 C C . ALA A 1 199 ? -15.755 -9.202 17.051 1.00 88.56 199 ALA A C 1
ATOM 1618 O O . ALA A 1 199 ? -16.960 -9.204 17.281 1.00 88.56 199 ALA A O 1
ATOM 1619 N N . SER A 1 200 ? -15.234 -8.538 16.018 1.00 91.12 200 SER A N 1
ATOM 1620 C CA . SER A 1 200 ? -16.024 -7.677 15.122 1.00 91.12 200 SER A CA 1
ATOM 1621 C C . SER A 1 200 ? -16.467 -8.357 13.826 1.00 91.12 200 SER A C 1
ATOM 1623 O O . SER A 1 200 ? -17.408 -7.893 13.186 1.00 91.12 200 SER A O 1
ATOM 1625 N N . SER A 1 201 ? -15.766 -9.417 13.415 1.00 92.56 201 SER A N 1
ATOM 1626 C CA . SER A 1 201 ? -15.833 -10.030 12.081 1.00 92.56 201 SER A CA 1
ATOM 1627 C C . SER A 1 201 ? -15.683 -9.019 10.939 1.00 92.56 201 SER A C 1
ATOM 1629 O O . SER A 1 201 ? -16.166 -9.239 9.830 1.00 92.56 201 SER A O 1
ATOM 1631 N N . TYR A 1 202 ? -15.030 -7.884 11.203 1.00 94.69 202 TYR A N 1
ATOM 1632 C CA . TYR A 1 202 ? -14.926 -6.795 10.249 1.00 94.69 202 TYR A CA 1
ATOM 1633 C C . TYR A 1 202 ? -13.613 -6.032 10.382 1.00 94.69 202 TYR A C 1
ATOM 1635 O O . TYR A 1 202 ? -13.102 -5.784 11.471 1.00 94.69 202 TYR A O 1
ATOM 1643 N N . LEU A 1 203 ? -13.086 -5.619 9.239 1.00 94.75 203 LEU A N 1
ATOM 1644 C CA . LEU A 1 203 ? -11.942 -4.731 9.118 1.00 94.75 203 LEU A CA 1
ATOM 1645 C C . LEU A 1 203 ? -12.108 -3.933 7.835 1.00 94.75 203 LEU A C 1
ATOM 1647 O O . LEU A 1 203 ? -12.408 -4.515 6.798 1.00 94.75 203 LEU A O 1
ATOM 1651 N N . VAL A 1 204 ? -11.819 -2.638 7.880 1.00 96.44 204 VAL A N 1
ATOM 1652 C CA . VAL A 1 204 ? -11.603 -1.819 6.688 1.00 96.44 204 VAL A CA 1
ATOM 1653 C C . VAL A 1 204 ? -10.266 -1.095 6.767 1.00 96.44 204 VAL A C 1
ATOM 1655 O O . VAL A 1 204 ? -9.897 -0.546 7.806 1.00 96.44 204 VAL A O 1
ATOM 1658 N N . TRP A 1 205 ? -9.533 -1.104 5.660 1.00 96.50 205 TRP A N 1
ATOM 1659 C CA . TRP A 1 205 ? -8.267 -0.400 5.499 1.00 96.50 205 TRP A CA 1
ATOM 1660 C C . TRP A 1 205 ? -8.293 0.428 4.218 1.00 96.50 205 TRP A C 1
ATOM 1662 O O . TRP A 1 205 ? -8.778 -0.037 3.185 1.00 96.50 205 TRP A O 1
ATOM 1672 N N . THR A 1 206 ? -7.762 1.646 4.288 1.00 95.75 206 THR A N 1
ATOM 1673 C CA . THR A 1 206 ? -7.797 2.607 3.185 1.00 95.75 206 THR A CA 1
ATOM 1674 C C . THR A 1 206 ? -6.382 3.017 2.807 1.00 95.75 206 THR A C 1
ATOM 1676 O O . THR A 1 206 ? -5.577 3.370 3.668 1.00 95.75 206 THR A O 1
ATOM 1679 N N . PHE A 1 207 ? -6.097 3.028 1.508 1.00 95.50 207 PHE A N 1
ATOM 1680 C CA . PHE A 1 207 ? -4.868 3.583 0.948 1.00 95.50 207 PHE A CA 1
ATOM 1681 C C . PHE A 1 207 ? -5.177 4.436 -0.284 1.00 95.50 207 PHE A C 1
ATOM 1683 O O . PHE A 1 207 ? -6.231 4.302 -0.908 1.00 95.50 207 PHE A O 1
ATOM 1690 N N . SER A 1 208 ? -4.264 5.338 -0.626 1.00 95.56 208 SER A N 1
ATOM 1691 C CA . SER A 1 208 ? -4.355 6.207 -1.799 1.00 95.56 208 SER A CA 1
ATOM 1692 C C . SER A 1 208 ? -3.308 5.799 -2.821 1.00 95.56 208 SER A C 1
ATOM 1694 O O . SER A 1 208 ? -2.181 5.479 -2.455 1.00 95.56 208 SER A O 1
ATOM 1696 N N . LEU A 1 209 ? -3.662 5.819 -4.097 1.00 95.06 209 LEU A N 1
ATOM 1697 C CA . LEU A 1 209 ? -2.731 5.709 -5.213 1.00 95.06 209 LEU A CA 1
ATOM 1698 C C . LEU A 1 209 ? -2.930 6.905 -6.131 1.00 95.06 209 LEU A C 1
ATOM 1700 O O . LEU A 1 209 ? -4.058 7.359 -6.312 1.00 95.06 209 LEU A O 1
ATOM 1704 N N . GLY A 1 210 ? -1.864 7.422 -6.721 1.00 93.38 210 GLY A N 1
ATOM 1705 C CA . GLY A 1 210 ? -1.991 8.562 -7.617 1.00 93.38 210 GLY A CA 1
ATOM 1706 C C . GLY A 1 210 ? -0.761 8.820 -8.460 1.00 93.38 210 GLY A C 1
ATOM 1707 O O . GLY A 1 210 ? 0.279 8.196 -8.267 1.00 93.38 210 GLY A O 1
ATOM 1708 N N . PHE A 1 211 ? -0.907 9.731 -9.412 1.00 91.62 211 PHE A N 1
ATOM 1709 C CA . PHE A 1 211 ? 0.180 10.215 -10.257 1.00 91.62 211 PHE A CA 1
ATOM 1710 C C . PHE A 1 211 ? 0.865 11.435 -9.633 1.00 91.62 211 PHE A C 1
ATOM 1712 O O . PHE A 1 211 ? 0.219 12.226 -8.944 1.00 91.62 211 PHE A O 1
ATOM 1719 N N . GLY A 1 212 ? 2.159 11.594 -9.909 1.00 89.19 212 GLY A N 1
ATOM 1720 C CA . GLY A 1 212 ? 2.987 12.674 -9.370 1.00 89.19 212 GLY A CA 1
ATOM 1721 C C . GLY A 1 212 ? 3.435 12.434 -7.926 1.00 89.19 212 GLY A C 1
ATOM 1722 O O . GLY A 1 212 ? 3.582 11.295 -7.479 1.00 89.19 212 GLY A O 1
ATOM 1723 N N . SER A 1 213 ? 3.650 13.526 -7.195 1.00 88.25 213 SER A N 1
ATOM 1724 C CA . SER A 1 213 ? 4.063 13.500 -5.790 1.00 88.25 213 SER A CA 1
ATOM 1725 C C . SER A 1 213 ? 2.889 13.211 -4.843 1.00 88.25 213 SER A C 1
ATOM 1727 O O . SER A 1 213 ? 1.777 13.695 -5.079 1.00 88.25 213 SER A O 1
ATOM 1729 N N . PRO A 1 214 ? 3.113 12.460 -3.745 1.00 89.31 214 PRO A N 1
ATOM 1730 C CA . PRO A 1 214 ? 2.097 12.282 -2.714 1.00 89.31 214 PRO A CA 1
ATOM 1731 C C . PRO A 1 214 ? 1.711 13.642 -2.108 1.00 89.31 214 PRO A C 1
ATOM 1733 O O . PRO A 1 214 ? 2.577 14.510 -1.970 1.00 89.31 214 PRO A O 1
ATOM 1736 N N . PRO A 1 215 ? 0.439 13.847 -1.725 1.00 87.06 215 PRO A N 1
ATOM 1737 C CA . PRO A 1 215 ? 0.016 15.101 -1.119 1.00 87.06 215 PRO A CA 1
ATOM 1738 C C . PRO A 1 215 ? 0.759 15.319 0.201 1.00 87.06 215 PRO A C 1
ATOM 1740 O O . PRO A 1 215 ? 0.863 14.404 1.026 1.00 87.06 215 PRO A O 1
ATOM 1743 N N . GLU A 1 216 ? 1.270 16.535 0.391 1.00 78.50 216 GLU A N 1
ATOM 1744 C CA . GLU A 1 216 ? 1.895 16.939 1.644 1.00 78.50 216 GLU A CA 1
ATOM 1745 C C . GLU A 1 216 ? 0.846 17.084 2.742 1.00 78.50 216 GLU A C 1
ATOM 1747 O O . GLU A 1 216 ? -0.203 17.710 2.573 1.00 78.50 216 GLU A O 1
ATOM 1752 N N . GLU A 1 217 ? 1.163 16.527 3.901 1.00 70.38 217 GLU A N 1
ATOM 1753 C CA . GLU A 1 217 ? 0.308 16.572 5.074 1.00 70.38 217 GLU A CA 1
ATOM 1754 C C . GLU A 1 217 ? 0.868 17.652 5.995 1.00 70.38 217 GLU A C 1
ATOM 1756 O O . GLU A 1 217 ? 1.985 17.558 6.504 1.00 70.38 217 GLU A O 1
ATOM 1761 N N . ARG A 1 218 ? 0.123 18.754 6.102 1.00 65.94 218 ARG A N 1
ATOM 1762 C CA . ARG A 1 218 ? 0.536 19.920 6.881 1.00 65.94 218 ARG A CA 1
ATOM 1763 C C . ARG A 1 218 ? 0.241 19.679 8.351 1.00 65.94 218 ARG A C 1
ATOM 1765 O O . ARG A 1 218 ? -0.805 19.157 8.696 1.00 65.94 218 ARG A O 1
ATOM 1772 N N . MET A 1 219 ? 1.156 20.132 9.193 1.00 61.34 219 MET A N 1
ATOM 1773 C CA . MET A 1 219 ? 1.010 20.139 10.645 1.00 61.34 219 MET A CA 1
ATOM 1774 C C . MET A 1 219 ? -0.223 20.946 11.086 1.00 61.34 219 MET A C 1
ATOM 1776 O O . MET A 1 219 ? -0.429 22.055 10.582 1.00 61.34 219 MET A O 1
ATOM 1780 N N . SER A 1 220 ? -0.991 20.432 12.057 1.00 65.94 220 SER A N 1
ATOM 1781 C CA . SER A 1 220 ? -2.119 21.165 12.652 1.00 65.94 220 SER A CA 1
ATOM 1782 C C . SER A 1 220 ? -1.647 22.505 13.222 1.00 65.94 220 SER A C 1
ATOM 1784 O O . SER A 1 220 ? -0.700 22.578 14.012 1.00 65.94 220 SER A O 1
ATOM 1786 N N . THR A 1 221 ? -2.319 23.589 12.834 1.00 71.25 221 THR A N 1
ATOM 1787 C CA . THR A 1 221 ? -2.033 24.939 13.340 1.00 71.25 221 THR A CA 1
ATOM 1788 C C . THR A 1 221 ? -2.300 25.047 14.839 1.00 71.25 221 THR A C 1
ATOM 1790 O O . THR A 1 221 ? -1.559 25.742 15.537 1.00 71.25 221 THR A O 1
ATOM 1793 N N . LEU A 1 222 ? -3.302 24.320 15.349 1.00 74.06 222 LEU A N 1
ATOM 1794 C CA . LEU A 1 222 ? -3.585 24.219 16.779 1.00 74.06 222 LEU A CA 1
ATOM 1795 C C . LEU A 1 222 ? -2.408 23.584 17.516 1.00 74.06 222 LEU A C 1
ATOM 1797 O O . LEU A 1 222 ? -1.945 24.120 18.521 1.00 74.06 222 LEU A O 1
ATOM 1801 N N . LEU A 1 223 ? -1.894 22.471 16.995 1.00 70.19 223 LEU A N 1
ATOM 1802 C CA . LEU A 1 223 ? -0.758 21.786 17.594 1.00 70.19 223 LEU A CA 1
ATOM 1803 C C . LEU A 1 223 ? 0.511 22.643 17.568 1.00 70.19 223 LEU A C 1
ATOM 1805 O O . LEU A 1 223 ? 1.208 22.721 18.578 1.00 70.19 223 LEU A O 1
ATOM 1809 N N . ILE A 1 224 ? 0.795 23.324 16.451 1.00 76.38 224 ILE A N 1
ATOM 1810 C CA . ILE A 1 224 ? 1.896 24.299 16.378 1.00 76.38 224 ILE A CA 1
ATOM 1811 C C . ILE A 1 224 ? 1.727 25.353 17.482 1.00 76.38 224 ILE A C 1
ATOM 1813 O O . ILE A 1 224 ? 2.692 25.680 18.174 1.00 76.38 224 ILE A O 1
ATOM 1817 N N . GLY A 1 225 ? 0.496 25.830 17.693 1.00 81.00 225 GLY A N 1
ATOM 1818 C CA . GLY A 1 225 ? 0.147 26.716 18.798 1.00 81.00 225 GLY A CA 1
ATOM 1819 C C . GLY A 1 225 ? 0.474 26.113 20.167 1.00 81.00 225 GLY A C 1
ATOM 1820 O O . GLY A 1 225 ? 1.196 26.735 20.943 1.00 81.00 225 GLY A O 1
ATOM 1821 N N . LEU A 1 226 ? 0.004 24.897 20.463 1.00 83.56 226 LEU A N 1
ATOM 1822 C CA . LEU A 1 226 ? 0.244 24.204 21.738 1.00 83.56 226 LEU A CA 1
ATOM 1823 C C . LEU A 1 226 ? 1.735 23.971 22.011 1.00 83.56 226 LEU A C 1
ATOM 1825 O O . LEU A 1 226 ? 2.206 24.219 23.124 1.00 83.56 226 LEU A O 1
ATOM 1829 N N . ILE A 1 227 ? 2.494 23.550 20.996 1.00 83.12 227 ILE A N 1
ATOM 1830 C CA . ILE A 1 227 ? 3.949 23.407 21.090 1.00 83.12 227 ILE A CA 1
ATOM 1831 C C . ILE A 1 227 ? 4.574 24.770 21.405 1.00 83.12 227 ILE A C 1
ATOM 1833 O O . ILE A 1 227 ? 5.349 24.872 22.358 1.00 83.12 227 ILE A O 1
ATOM 1837 N N . GLY A 1 228 ? 4.185 25.827 20.687 1.00 85.25 228 GLY A N 1
ATOM 1838 C CA . GLY A 1 228 ? 4.636 27.195 20.950 1.00 85.25 228 GLY A CA 1
ATOM 1839 C C . GLY A 1 228 ? 4.372 27.640 22.392 1.00 85.25 228 GLY A C 1
ATOM 1840 O O . GLY A 1 228 ? 5.294 28.089 23.077 1.00 85.25 228 GLY A O 1
ATOM 1841 N N . PHE A 1 229 ? 3.151 27.436 22.895 1.00 88.19 229 PHE A N 1
ATOM 1842 C CA . PHE A 1 229 ? 2.785 27.744 24.281 1.00 88.19 229 PHE A CA 1
ATOM 1843 C C . PHE A 1 229 ? 3.623 26.956 25.293 1.00 88.19 229 PHE A C 1
ATOM 1845 O O . PHE A 1 229 ? 4.138 27.542 26.246 1.00 88.19 229 PHE A O 1
ATOM 1852 N N . SER A 1 230 ? 3.821 25.653 25.077 1.00 83.75 230 SER A N 1
ATOM 1853 C CA . SER A 1 230 ? 4.613 24.813 25.984 1.00 83.75 230 SER A CA 1
ATOM 1854 C C . SER A 1 230 ? 6.078 25.264 26.084 1.00 83.75 230 SER A C 1
ATOM 1856 O O . SER A 1 230 ? 6.651 25.298 27.176 1.00 83.75 230 SER A O 1
ATOM 1858 N N . VAL A 1 231 ? 6.679 25.680 24.963 1.00 87.62 231 VAL A N 1
ATOM 1859 C CA . VAL A 1 231 ? 8.061 26.178 24.915 1.00 87.62 231 VAL A CA 1
ATOM 1860 C C . VAL A 1 231 ? 8.177 27.509 25.655 1.00 87.62 231 VAL A C 1
ATOM 1862 O O . VAL A 1 231 ? 9.102 27.686 26.451 1.00 87.62 231 VAL A O 1
ATOM 1865 N N . ILE A 1 232 ? 7.216 28.416 25.454 1.00 88.12 232 ILE A N 1
ATOM 1866 C CA . ILE A 1 232 ? 7.14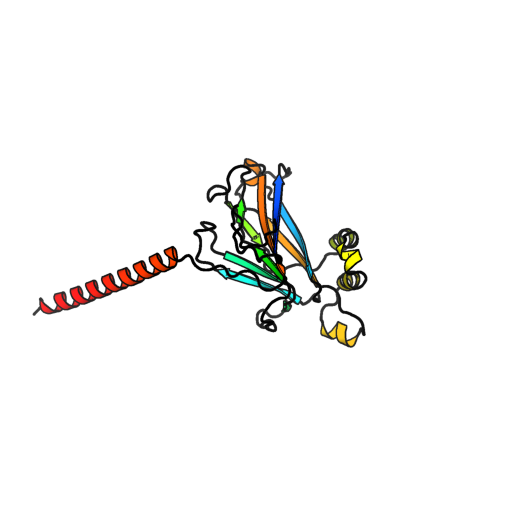9 29.696 26.171 1.00 88.12 232 ILE A CA 1
ATOM 1867 C C . ILE A 1 232 ? 7.009 29.455 27.677 1.00 88.12 232 ILE A C 1
ATOM 1869 O O . ILE A 1 232 ? 7.772 30.016 28.461 1.00 88.12 232 ILE A O 1
ATOM 1873 N N . GLN A 1 233 ? 6.100 28.571 28.094 1.00 82.00 233 GLN A N 1
ATOM 1874 C CA . GLN A 1 233 ? 5.889 28.246 29.504 1.00 82.00 233 GLN A CA 1
ATOM 1875 C C . GLN A 1 233 ? 7.151 27.655 30.148 1.00 82.00 233 GLN A C 1
ATOM 1877 O O . GLN A 1 233 ? 7.543 28.077 31.238 1.00 82.00 233 GLN A O 1
ATOM 1882 N N . LYS A 1 234 ? 7.838 26.737 29.456 1.00 81.94 234 LYS A N 1
ATOM 1883 C CA . LYS A 1 234 ? 9.119 26.176 29.911 1.00 81.94 234 LYS A CA 1
ATOM 1884 C C . LYS A 1 234 ? 10.196 27.256 30.041 1.00 81.94 234 LYS A C 1
ATOM 1886 O O . LYS A 1 234 ? 10.973 27.238 30.997 1.00 81.94 234 LYS A O 1
ATOM 1891 N N . HIS A 1 235 ? 10.238 28.216 29.115 1.00 79.25 235 HIS A N 1
ATOM 1892 C CA . HIS A 1 235 ? 11.175 29.335 29.191 1.00 79.25 235 HIS A CA 1
ATOM 1893 C C . HIS A 1 235 ? 10.865 30.269 30.372 1.00 79.25 235 HIS A C 1
ATOM 1895 O O . HIS A 1 235 ? 11.789 30.680 31.079 1.00 79.25 235 HIS A O 1
ATOM 1901 N N . ILE A 1 236 ? 9.588 30.576 30.620 1.00 79.88 236 ILE A N 1
ATOM 1902 C CA . ILE A 1 236 ? 9.156 31.393 31.762 1.00 79.88 236 ILE A CA 1
ATOM 1903 C C . ILE A 1 236 ? 9.554 30.709 33.074 1.00 79.88 236 ILE A C 1
ATOM 1905 O O . ILE A 1 236 ? 10.221 31.327 33.900 1.00 79.88 236 ILE A O 1
ATOM 1909 N N . GLN A 1 237 ? 9.247 29.417 33.231 1.00 74.75 237 GLN A N 1
ATOM 1910 C CA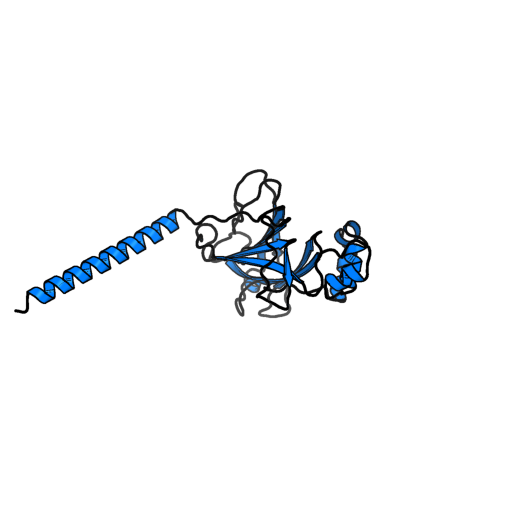 . GLN A 1 237 ? 9.605 28.655 34.431 1.00 74.75 237 GLN A CA 1
ATOM 1911 C C . GLN A 1 237 ? 11.118 28.640 34.688 1.00 74.75 237 GLN A C 1
ATOM 1913 O O . GLN A 1 237 ? 11.542 28.851 35.823 1.00 74.75 237 GLN A O 1
ATOM 1918 N N . ARG A 1 238 ? 11.941 28.457 33.645 1.00 74.88 238 ARG A N 1
ATOM 1919 C CA . ARG A 1 238 ? 13.409 28.494 33.760 1.00 74.88 238 ARG A CA 1
ATOM 1920 C C . ARG A 1 238 ? 13.937 29.865 34.197 1.00 74.88 238 ARG A C 1
ATOM 1922 O O . ARG A 1 238 ? 14.881 29.941 34.977 1.00 74.88 238 ARG A O 1
ATOM 1929 N N . ASN A 1 239 ? 13.351 30.952 33.699 1.00 71.25 239 ASN A N 1
ATOM 1930 C CA . ASN A 1 239 ? 13.771 32.298 34.092 1.00 71.25 239 ASN A CA 1
ATOM 1931 C C . ASN A 1 239 ? 13.347 32.611 35.534 1.00 71.25 239 ASN A C 1
ATOM 1933 O O . ASN A 1 239 ? 14.128 33.177 36.295 1.00 71.25 239 ASN A O 1
ATOM 1937 N N . SER A 1 240 ? 12.148 32.191 35.945 1.00 70.56 240 SER A N 1
ATOM 1938 C CA . SER A 1 240 ? 11.676 32.350 37.323 1.00 70.56 240 SER A CA 1
ATOM 1939 C C . SER A 1 240 ? 12.539 31.585 38.335 1.00 70.56 240 SER A C 1
ATOM 1941 O O . SER A 1 240 ? 12.836 32.127 39.398 1.00 70.56 240 SER A O 1
ATOM 1943 N N . THR A 1 241 ? 13.002 30.371 38.012 1.00 66.94 241 THR A N 1
ATOM 1944 C CA . THR A 1 241 ? 13.907 29.605 38.891 1.00 66.94 241 THR A CA 1
ATOM 1945 C C . THR A 1 241 ? 15.311 30.209 38.970 1.00 66.94 241 THR A C 1
ATOM 1947 O O . THR A 1 241 ? 15.882 30.264 40.057 1.00 66.94 241 THR A O 1
ATOM 1950 N N . MET A 1 242 ? 15.845 30.748 37.869 1.00 60.47 242 MET A N 1
ATOM 1951 C CA . MET A 1 242 ? 17.120 31.486 37.867 1.00 60.47 242 MET A CA 1
ATOM 1952 C C . MET A 1 242 ? 17.054 32.761 38.724 1.00 60.47 242 MET A C 1
ATOM 1954 O O . MET A 1 242 ? 17.960 33.021 39.516 1.00 60.47 242 MET A O 1
ATOM 1958 N N . HIS A 1 243 ? 15.964 33.529 38.633 1.00 60.34 243 HIS A N 1
ATOM 1959 C CA . HIS A 1 243 ? 15.768 34.713 39.476 1.00 60.34 243 HIS A CA 1
ATOM 1960 C C . HIS A 1 243 ? 15.572 34.367 40.961 1.00 60.34 243 HIS A C 1
ATOM 1962 O O . HIS A 1 243 ? 15.999 35.137 41.823 1.00 60.34 243 HIS A O 1
ATOM 1968 N N . ALA A 1 244 ? 14.966 33.219 41.281 1.00 60.09 244 ALA A N 1
ATOM 1969 C CA . ALA A 1 244 ? 14.860 32.734 42.657 1.00 60.09 244 ALA A CA 1
ATOM 1970 C C . ALA A 1 244 ? 16.229 32.322 43.235 1.00 60.09 244 ALA A C 1
ATOM 1972 O O . ALA A 1 244 ? 16.537 32.674 44.373 1.00 60.09 244 ALA A O 1
ATOM 1973 N N . LEU A 1 245 ? 17.082 31.660 42.442 1.00 58.78 245 LEU A N 1
ATOM 1974 C CA . LEU A 1 245 ? 18.451 31.303 42.839 1.00 58.78 245 LEU A CA 1
ATOM 1975 C C . LEU A 1 245 ? 19.327 32.542 43.090 1.00 58.78 245 LEU A C 1
ATOM 1977 O O . LEU A 1 245 ? 20.044 32.584 44.086 1.00 58.78 245 LEU A O 1
ATOM 1981 N N . GLN A 1 246 ? 19.216 33.582 42.254 1.00 58.75 246 GLN A N 1
ATOM 1982 C CA . GLN A 1 246 ? 19.962 34.836 42.439 1.00 58.75 246 GLN A CA 1
ATOM 1983 C C . GLN A 1 246 ? 19.536 35.627 43.688 1.00 58.75 246 GLN A C 1
ATOM 1985 O O . GLN A 1 246 ? 20.380 36.253 44.326 1.00 58.75 246 GLN A O 1
ATOM 1990 N N . ARG A 1 247 ? 18.250 35.593 44.073 1.00 56.19 247 ARG A N 1
ATOM 1991 C CA . ARG A 1 247 ? 17.774 36.239 45.314 1.00 56.19 247 ARG A CA 1
ATOM 1992 C C . ARG A 1 247 ? 18.130 35.448 46.576 1.00 56.19 247 ARG A C 1
ATOM 1994 O O . ARG A 1 247 ? 18.329 36.051 47.626 1.00 56.19 247 ARG A O 1
ATOM 2001 N N . GLY A 1 248 ? 18.234 34.120 46.481 1.00 54.81 248 GLY A N 1
ATOM 2002 C CA . GLY A 1 248 ? 18.671 33.265 47.590 1.00 54.81 248 GLY A CA 1
ATOM 2003 C C . GLY A 1 248 ? 20.143 33.466 47.969 1.00 54.81 248 GLY A C 1
ATOM 2004 O O . GLY A 1 248 ? 20.482 33.388 49.144 1.00 54.81 248 GLY A O 1
ATOM 2005 N N . SER A 1 249 ? 21.008 33.800 47.005 1.00 53.88 249 SER A N 1
ATOM 2006 C CA . SER A 1 249 ? 22.430 34.090 47.252 1.00 53.88 249 SER A CA 1
ATOM 2007 C C . SER A 1 249 ? 22.711 35.469 47.862 1.00 53.88 249 SER A C 1
ATOM 2009 O O . SER A 1 249 ? 23.802 35.685 48.373 1.00 53.88 249 SER A O 1
ATOM 2011 N N . THR A 1 250 ? 21.756 36.407 47.831 1.00 55.81 250 THR A N 1
ATOM 2012 C CA . THR A 1 250 ? 21.929 37.771 48.376 1.00 55.81 250 THR A CA 1
ATOM 2013 C C . THR A 1 250 ? 21.422 37.944 49.812 1.00 55.81 250 THR A C 1
ATOM 2015 O O . THR A 1 250 ? 21.573 39.019 50.375 1.00 55.81 250 THR A O 1
ATOM 2018 N N . LEU A 1 251 ? 20.810 36.912 50.404 1.00 53.16 251 LEU A N 1
ATOM 2019 C CA . LEU A 1 251 ? 20.292 36.918 51.785 1.00 53.16 251 LEU A CA 1
ATOM 2020 C C . LEU A 1 251 ? 21.170 36.120 52.769 1.00 53.16 251 LEU A C 1
ATOM 2022 O O . LEU A 1 251 ? 20.800 35.961 53.928 1.00 53.16 251 LEU A O 1
ATOM 2026 N N . GLY A 1 252 ? 22.319 35.618 52.310 1.00 55.22 252 GLY A N 1
ATOM 2027 C CA . GLY A 1 252 ? 23.315 34.912 53.114 1.00 55.22 252 GLY A CA 1
ATOM 2028 C C . GLY A 1 252 ? 24.659 35.635 53.106 1.00 55.22 252 GLY A C 1
ATOM 2029 O O . GLY A 1 252 ? 25.636 35.090 52.599 1.00 55.22 252 GLY A O 1
ATOM 2030 N N . MET A 1 253 ? 24.691 36.865 53.617 1.00 40.31 253 MET A N 1
ATOM 2031 C CA . MET A 1 253 ? 25.903 37.569 54.049 1.00 40.31 253 MET A CA 1
ATOM 2032 C C . MET A 1 253 ? 25.553 38.519 55.188 1.00 40.31 253 MET A C 1
ATOM 2034 O O . MET A 1 253 ? 24.497 39.182 55.076 1.00 40.31 253 MET A O 1
#

Secondary structure (DSSP, 8-state):
---SSS-B-SSTT-PBP-TTTEEEEEEEEES---SSTT---EEEEEEEESS---TTEEEEEEEEE----SSSTT--EEEEEEEEEEEETT-TTS-----SS-SEEEEEEEEEE--SS--STTTEEEEEEPSSPBPPPHHHHHHHTTSHHHHHHTHHHHHHTT----HHHHHHH-SSPPPPEEEEEEEEES-TT--HHHHHSEEEEEEEEEESSPPP-PPPHHHHHHHHHHHHHHHHHHHHHHHHHHHHTTS--

Organism: NCBI:txid27848